Protein AF-A0A849TS50-F1 (afdb_monomer_lite)

Secondary structure (DSSP, 8-state):
---HHHHHHHHHTT-HHHHTTS---SSS--------PPPGGGSTTHHHHHHHHTTS-TT------HHHHHHHHHHHHHS-TT---EEEEEEEE--HHHHT-TTS--EEEETTEEEE-EEHHHHHHHHHHTT---EEEEEHHHHHHHHHTS-EEEHHHHHHTSTT-STTS-HHHHHHHHHHHHHHHTTT---SS------PPPTTS-HHHHHHHHHHHHHS-TTS--STT-EEEHHHHHHTHHHHHHHT--HHHHHHHHHSPPPSSEEEEEEE-

Sequence (273 aa):
IQDWSAFVRAFQDKDLATLKTFPPFLDELVWEKEYRKVEWKDVPYRKTIVDFLQAIDQEVLVPVNVGAFATLKEAKRLLAPNAIGFSAFDAGTADMNVLNDPEKPCYGQFGGQYSFMINFALVDAVAKQLGLKQTTFEPQREFVGRSLNTNVITLMDLLATHPSAGPTLQAWEQDKLVLKTIRALNETFESPYRRRLEFPLGANMPPDERETLGAIVRALKDNGIPDTVAYVTEEELARVQKDLEEIGYDIDAIQMAMTAPPSPVEYCHFACR

Radius of gyration: 23.26 Å; chains: 1; bounding box: 52×44×61 Å

Structure (mmCIF, N/CA/C/O backbone):
data_AF-A0A849TS50-F1
#
_entry.id   AF-A0A849TS50-F1
#
loop_
_atom_site.group_PDB
_atom_site.id
_atom_site.type_symbol
_atom_site.label_atom_id
_atom_site.label_alt_id
_atom_site.label_comp_id
_atom_site.label_asym_id
_atom_site.label_entity_id
_atom_site.label_seq_id
_atom_site.pdbx_PDB_ins_code
_atom_site.Cartn_x
_atom_site.Cartn_y
_atom_site.Cartn_z
_atom_site.occupancy
_atom_site.B_iso_or_equiv
_atom_site.auth_seq_id
_atom_site.auth_comp_id
_atom_site.auth_asym_id
_atom_site.auth_atom_id
_atom_site.pdbx_PDB_model_num
ATOM 1 N N . ILE A 1 1 ? -19.997 20.105 -28.698 1.00 70.00 1 ILE A N 1
ATOM 2 C CA . ILE A 1 1 ? -20.611 19.420 -29.878 1.00 70.00 1 ILE A CA 1
ATOM 3 C C . ILE A 1 1 ? -21.849 20.192 -30.370 1.00 70.00 1 ILE A C 1
ATOM 5 O O . ILE A 1 1 ? -22.727 20.440 -29.557 1.00 70.00 1 ILE A O 1
ATOM 9 N N . GLN A 1 2 ? -21.933 20.587 -31.654 1.00 74.31 2 GLN A N 1
ATOM 10 C CA . GLN A 1 2 ? -23.083 21.347 -32.205 1.00 74.31 2 GLN A CA 1
ATOM 11 C C . GLN A 1 2 ? -24.299 20.473 -32.571 1.00 74.31 2 GLN A C 1
ATOM 13 O O . GLN A 1 2 ? -25.430 20.908 -32.378 1.00 74.31 2 GLN A O 1
ATOM 18 N N . ASP A 1 3 ? -24.087 19.239 -33.044 1.00 84.94 3 ASP A N 1
ATOM 19 C CA . ASP A 1 3 ? -25.162 18.264 -33.295 1.00 84.94 3 ASP A CA 1
ATOM 20 C C . ASP A 1 3 ? -25.097 17.113 -32.282 1.00 84.94 3 ASP A C 1
ATOM 22 O O . ASP A 1 3 ? -24.522 16.049 -32.518 1.00 84.94 3 ASP A O 1
ATOM 26 N N . TRP A 1 4 ? -25.680 17.355 -31.108 1.00 82.94 4 TRP A N 1
ATOM 27 C CA . TRP A 1 4 ? -25.712 16.386 -30.012 1.00 82.94 4 TRP A CA 1
ATOM 28 C C . TRP A 1 4 ? -26.543 15.138 -30.341 1.00 82.94 4 TRP A C 1
ATOM 30 O O . TRP A 1 4 ? -26.226 14.034 -29.904 1.00 82.94 4 TRP A O 1
ATOM 40 N N . SER A 1 5 ? -27.595 15.282 -31.151 1.00 87.38 5 SER A N 1
ATOM 41 C CA . SER A 1 5 ? -28.499 14.170 -31.471 1.00 87.38 5 SER A CA 1
ATOM 42 C C . SER A 1 5 ? -27.868 13.182 -32.452 1.00 87.38 5 SER A C 1
ATOM 44 O O . SER A 1 5 ? -28.097 11.975 -32.357 1.00 87.38 5 SER A O 1
ATOM 46 N N . ALA A 1 6 ? -27.073 13.666 -33.409 1.00 87.38 6 ALA A N 1
ATOM 47 C CA . ALA A 1 6 ? -26.255 12.798 -34.252 1.00 87.38 6 ALA A CA 1
ATOM 48 C C . ALA A 1 6 ? -25.163 12.086 -33.441 1.00 87.38 6 ALA A C 1
ATOM 50 O O . ALA A 1 6 ? -24.963 10.888 -33.630 1.00 87.38 6 ALA A O 1
ATOM 51 N N . PHE A 1 7 ? -24.530 12.785 -32.493 1.00 85.50 7 PHE A N 1
ATOM 52 C CA . PHE A 1 7 ? -23.531 12.194 -31.601 1.00 85.50 7 PHE A CA 1
ATOM 53 C C . PHE A 1 7 ? -24.103 11.042 -30.764 1.00 85.50 7 PHE A C 1
ATOM 55 O O . PHE A 1 7 ? -23.551 9.945 -30.782 1.00 85.50 7 PHE A O 1
ATOM 62 N N . VAL A 1 8 ? -25.236 11.251 -30.079 1.00 86.25 8 VAL A N 1
ATOM 63 C CA . VAL A 1 8 ? -25.861 10.218 -29.230 1.00 86.25 8 VAL A CA 1
ATOM 64 C C . VAL A 1 8 ? -26.237 8.976 -30.038 1.00 86.25 8 VAL A C 1
ATOM 66 O O . VAL A 1 8 ? -26.011 7.863 -29.570 1.00 86.25 8 VAL A O 1
ATOM 69 N N . ARG A 1 9 ? -26.756 9.149 -31.261 1.00 92.75 9 ARG A N 1
ATOM 70 C CA . ARG A 1 9 ? -27.067 8.023 -32.156 1.00 92.75 9 ARG A CA 1
ATOM 71 C C . ARG A 1 9 ? -25.809 7.255 -32.549 1.00 92.75 9 ARG A C 1
ATOM 73 O O . ARG A 1 9 ? -25.743 6.057 -32.310 1.00 92.75 9 ARG A O 1
ATOM 80 N N . ALA A 1 10 ? -24.775 7.951 -33.025 1.00 88.06 10 ALA A N 1
ATOM 81 C CA . ALA A 1 10 ? -23.495 7.325 -33.357 1.00 88.06 10 ALA A CA 1
ATOM 82 C C . ALA A 1 10 ? -22.859 6.605 -32.149 1.00 88.06 10 ALA A C 1
ATOM 84 O O . ALA A 1 10 ? -22.265 5.539 -32.303 1.00 88.06 10 ALA A O 1
ATOM 85 N N . PHE A 1 11 ? -23.017 7.153 -30.939 1.00 84.06 11 PHE A N 1
ATOM 86 C CA . PHE A 1 11 ? -22.539 6.543 -29.698 1.00 84.06 11 PHE A CA 1
ATOM 87 C C . PHE A 1 11 ? -23.304 5.263 -29.340 1.00 84.06 11 PHE A C 1
ATOM 89 O O . PHE A 1 11 ? -22.685 4.235 -29.062 1.00 84.06 11 PHE A O 1
ATOM 96 N N . GLN A 1 12 ? -24.639 5.299 -29.377 1.00 85.94 12 GLN A N 1
ATOM 97 C CA . GLN A 1 12 ? -25.490 4.134 -29.103 1.00 85.94 12 GLN A CA 1
ATOM 98 C C . GLN A 1 12 ? -25.277 3.015 -30.129 1.00 85.94 12 GLN A C 1
ATOM 100 O O . GLN A 1 12 ? -25.203 1.843 -29.754 1.00 85.94 12 GLN A O 1
ATOM 105 N N . ASP A 1 13 ? -25.082 3.391 -31.392 1.00 92.75 13 ASP A N 1
ATOM 106 C CA . ASP A 1 13 ? -24.844 2.470 -32.504 1.00 92.75 13 ASP A CA 1
ATOM 107 C C . ASP A 1 13 ? -23.385 1.979 -32.576 1.00 92.75 13 ASP A C 1
ATOM 109 O O . ASP A 1 13 ? -23.051 1.139 -33.412 1.00 92.75 13 ASP A O 1
ATOM 113 N N . LYS A 1 14 ? -22.508 2.461 -31.680 1.00 87.81 14 LYS A N 1
ATOM 114 C CA . LYS A 1 14 ? -21.066 2.150 -31.640 1.00 87.81 14 LYS A CA 1
ATOM 115 C C . LYS A 1 14 ? -20.343 2.459 -32.960 1.00 87.81 14 LYS A C 1
ATOM 117 O O . LYS A 1 14 ? -19.356 1.803 -33.304 1.00 87.81 14 LYS A O 1
ATOM 122 N N . ASP A 1 15 ? -20.803 3.471 -33.692 1.00 88.12 15 ASP A N 1
ATOM 123 C CA . ASP A 1 15 ? -20.222 3.896 -34.964 1.00 88.12 15 ASP A CA 1
ATOM 124 C C . ASP A 1 15 ? -18.953 4.732 -34.734 1.00 88.12 15 ASP A C 1
ATOM 126 O O . ASP A 1 15 ? -18.954 5.965 -34.692 1.00 88.12 15 ASP A O 1
ATOM 130 N N . LEU A 1 16 ? -17.832 4.026 -34.588 1.00 80.75 16 LEU A N 1
ATOM 131 C CA . LEU A 1 16 ? -16.515 4.617 -34.361 1.00 80.75 16 LEU A CA 1
ATOM 132 C C . LEU A 1 16 ? -16.044 5.532 -35.498 1.00 80.75 16 LEU A C 1
ATOM 134 O O . LEU A 1 16 ? -15.204 6.398 -35.252 1.00 80.75 16 LEU A O 1
ATOM 138 N N . ALA A 1 17 ? -16.520 5.339 -36.731 1.00 86.44 17 ALA A N 1
ATOM 139 C CA . ALA A 1 17 ? -16.117 6.180 -37.853 1.00 86.44 17 ALA A CA 1
ATOM 140 C C . ALA A 1 17 ? -16.743 7.571 -37.717 1.00 86.44 17 ALA A C 1
ATOM 142 O O . ALA A 1 17 ? -16.036 8.576 -37.790 1.00 86.44 17 ALA A O 1
ATOM 143 N N . THR A 1 18 ? -18.041 7.616 -37.421 1.00 86.31 18 THR A N 1
ATOM 144 C CA . THR A 1 18 ? -18.787 8.860 -37.216 1.00 86.31 18 THR A CA 1
ATOM 145 C C . THR A 1 18 ? -18.378 9.557 -35.914 1.00 86.31 18 THR A C 1
ATOM 147 O O . THR A 1 18 ? -18.177 10.772 -35.908 1.00 86.31 18 THR A O 1
ATOM 150 N N . LEU A 1 19 ? -18.137 8.809 -34.828 1.00 80.88 19 LEU A N 1
ATOM 151 C CA . LEU A 1 19 ? -17.699 9.366 -33.537 1.00 80.88 19 LEU A CA 1
ATOM 152 C C . LEU A 1 19 ? -16.378 10.151 -33.623 1.00 80.88 19 LEU A C 1
ATOM 154 O O . LEU A 1 19 ? -16.229 11.159 -32.938 1.00 80.88 19 LEU A O 1
ATOM 158 N N . LYS A 1 20 ? -15.446 9.740 -34.494 1.00 83.25 20 LYS A N 1
ATOM 159 C CA . LYS A 1 20 ? -14.160 10.432 -34.721 1.00 83.25 20 LYS A CA 1
ATOM 160 C C . LYS A 1 20 ? -14.289 11.786 -35.422 1.00 83.25 20 LYS A C 1
ATOM 162 O O . LYS A 1 20 ? -13.329 12.549 -35.423 1.00 83.25 20 LYS A O 1
ATOM 167 N N . THR A 1 21 ? -15.428 12.062 -36.058 1.00 86.25 21 THR A N 1
ATOM 168 C CA . THR A 1 21 ? -15.663 13.335 -36.763 1.00 86.25 21 THR A CA 1
ATOM 169 C C . THR A 1 21 ? -16.219 14.430 -35.858 1.00 86.25 21 THR A C 1
ATOM 171 O O . THR A 1 21 ? -16.177 15.605 -36.224 1.00 86.25 21 THR A O 1
ATOM 174 N N . PHE A 1 22 ? -16.721 14.070 -34.673 1.00 80.44 22 PHE A N 1
ATOM 175 C CA . PHE A 1 22 ? -17.088 15.054 -33.664 1.00 80.44 22 PHE A CA 1
ATOM 176 C C . PHE A 1 22 ? -15.821 15.648 -33.029 1.00 80.44 22 PHE A C 1
ATOM 178 O O . PHE A 1 22 ? -14.791 14.971 -32.978 1.00 80.44 22 PHE A O 1
ATOM 185 N N . PRO A 1 23 ? -15.875 16.900 -32.532 1.00 77.56 23 PRO A N 1
ATOM 186 C CA . PRO A 1 23 ? -14.793 17.467 -31.729 1.00 77.56 23 PRO A CA 1
ATOM 187 C C . PRO A 1 23 ? -14.370 16.509 -30.597 1.00 77.56 23 PRO A C 1
ATOM 189 O O . PRO A 1 23 ? -15.228 15.745 -30.143 1.00 77.56 23 PRO A O 1
ATOM 192 N N . PRO A 1 24 ? -13.102 16.542 -30.132 1.00 67.62 24 PRO A N 1
ATOM 193 C CA . PRO A 1 24 ? -12.601 15.687 -29.052 1.00 67.62 24 PRO A CA 1
ATOM 194 C C . PRO A 1 24 ? -13.449 15.833 -27.781 1.00 67.62 24 PRO A C 1
ATOM 196 O O . PRO A 1 24 ? -13.231 16.701 -26.950 1.00 67.62 24 PRO A O 1
ATOM 199 N N . PHE A 1 25 ? -14.475 14.997 -27.649 1.00 63.81 25 PHE A N 1
ATOM 200 C CA . PHE A 1 25 ? -15.444 15.085 -26.557 1.00 63.81 25 PHE A CA 1
ATOM 201 C C . PHE A 1 25 ? -14.992 14.291 -25.332 1.00 63.81 25 PHE A C 1
ATOM 203 O O . PHE A 1 25 ? -15.504 14.511 -24.242 1.00 63.81 25 PHE A O 1
ATOM 210 N N . LEU A 1 26 ? -14.055 13.350 -25.511 1.00 55.97 26 LEU A N 1
ATOM 211 C CA . LEU A 1 26 ? -13.447 12.602 -24.410 1.00 55.97 26 LEU A CA 1
ATOM 212 C C . LEU A 1 26 ? -12.692 13.544 -23.465 1.00 55.97 26 LEU A C 1
ATOM 214 O O . LEU A 1 26 ? -12.724 13.333 -22.258 1.00 55.97 26 LEU A O 1
ATOM 218 N N . ASP A 1 27 ? -12.104 14.610 -24.011 1.00 55.56 27 ASP A N 1
ATOM 219 C CA . ASP A 1 27 ? -11.424 15.652 -23.238 1.00 55.56 27 ASP A CA 1
ATOM 220 C C . ASP A 1 27 ? -12.423 16.621 -22.569 1.00 55.56 27 ASP A C 1
ATOM 222 O O . ASP A 1 27 ? -12.090 17.286 -21.592 1.00 55.56 27 ASP A O 1
ATOM 226 N N . GLU A 1 28 ? -13.668 16.674 -23.064 1.00 54.41 28 GLU A N 1
ATOM 227 C CA . GLU A 1 28 ? -14.785 17.457 -22.506 1.00 54.41 28 GLU A CA 1
ATOM 228 C C . GLU A 1 28 ? -15.700 16.625 -21.580 1.00 54.41 28 GLU A C 1
ATOM 230 O O . GLU A 1 28 ? -16.648 17.154 -20.994 1.00 54.41 28 GLU A O 1
ATOM 235 N N . LEU A 1 29 ? -15.444 15.318 -21.439 1.00 51.72 29 LEU A N 1
ATOM 236 C CA . LEU A 1 29 ? -16.226 14.407 -20.605 1.00 51.72 29 LEU A CA 1
ATOM 237 C C . LEU A 1 29 ? -15.923 14.671 -19.127 1.00 51.72 29 LEU A C 1
ATOM 239 O O . LEU A 1 29 ? -15.080 14.029 -18.499 1.00 51.72 29 LEU A O 1
ATOM 243 N N . VAL A 1 30 ? -16.662 15.610 -18.544 1.00 49.97 30 VAL A N 1
ATOM 244 C CA . VAL A 1 30 ? -16.749 15.743 -17.093 1.00 49.97 30 VAL A CA 1
ATOM 245 C C . VAL A 1 30 ? -17.582 14.571 -16.587 1.00 49.97 30 VAL A C 1
ATOM 247 O O . VAL A 1 30 ? -18.801 14.533 -16.754 1.00 49.97 30 VAL A O 1
ATOM 250 N N . TRP A 1 31 ? -16.925 13.587 -15.973 1.00 46.34 31 TRP A N 1
ATOM 251 C CA . TRP A 1 31 ? -17.612 12.581 -15.171 1.00 46.34 31 TRP A CA 1
ATOM 252 C C . TRP A 1 31 ? -18.192 13.267 -13.931 1.00 46.34 31 TRP A C 1
ATOM 254 O O . TRP A 1 31 ? -17.593 13.241 -12.855 1.00 46.34 31 TRP A O 1
ATOM 264 N N . GLU A 1 32 ? -19.361 13.890 -14.064 1.00 45.59 32 GLU A N 1
ATOM 265 C CA . GLU A 1 32 ? -20.172 14.263 -12.911 1.00 45.59 32 GLU A CA 1
ATOM 266 C C . GLU A 1 32 ? -20.650 12.969 -12.252 1.00 45.59 32 GLU A C 1
ATOM 268 O O . GLU A 1 32 ? -21.669 12.377 -12.603 1.00 45.59 32 GLU A O 1
ATOM 273 N N . LYS A 1 33 ? -19.865 12.476 -11.293 1.00 53.72 33 LYS A N 1
ATOM 274 C CA . LYS A 1 33 ? -20.384 11.508 -10.338 1.00 53.72 33 LYS A CA 1
ATOM 275 C C . LYS A 1 33 ? -21.466 12.231 -9.552 1.00 53.72 33 LYS A C 1
ATOM 277 O O . LYS A 1 33 ? -21.184 13.237 -8.904 1.00 53.72 33 LYS A O 1
ATOM 282 N N . GLU A 1 34 ? -22.691 11.718 -9.602 1.00 48.06 34 GLU A N 1
ATOM 283 C CA . GLU A 1 34 ? -23.764 12.148 -8.711 1.00 48.06 34 GLU A CA 1
ATOM 284 C C . GLU A 1 34 ? -23.322 11.906 -7.261 1.00 48.06 34 GLU A C 1
ATOM 286 O O . GLU A 1 34 ? -23.500 10.825 -6.692 1.00 48.06 34 GLU A O 1
ATOM 291 N N . TYR A 1 35 ? -22.715 12.916 -6.641 1.00 59.59 35 TYR A N 1
ATOM 292 C CA . TYR A 1 35 ? -22.549 12.946 -5.201 1.00 59.59 35 TYR A CA 1
ATOM 293 C C . TYR A 1 35 ? -23.948 13.040 -4.615 1.00 59.59 35 TYR A C 1
ATOM 295 O O . TYR A 1 35 ? -24.600 14.084 -4.658 1.00 59.59 35 TYR A O 1
ATOM 303 N N . ARG A 1 36 ? -24.441 11.923 -4.079 1.00 64.75 36 ARG A N 1
ATOM 304 C CA . ARG A 1 36 ? -25.679 11.949 -3.311 1.00 64.75 36 ARG A CA 1
ATOM 305 C C . ARG A 1 36 ? -25.430 12.821 -2.098 1.00 64.75 36 ARG A C 1
ATOM 307 O O . ARG A 1 36 ? -24.684 12.437 -1.199 1.00 64.75 36 ARG A O 1
ATOM 314 N N . LYS A 1 37 ? -26.050 13.998 -2.086 1.00 74.38 37 LYS A N 1
ATOM 315 C CA . LYS A 1 37 ? -26.065 14.847 -0.905 1.00 74.38 37 LYS A CA 1
ATOM 316 C C . LYS A 1 37 ? -26.650 14.029 0.246 1.00 74.38 37 LYS A C 1
ATOM 318 O O . LYS A 1 37 ? -27.772 13.535 0.153 1.00 74.38 37 LYS A O 1
ATOM 323 N N . VAL A 1 38 ? -25.868 13.868 1.305 1.00 80.31 38 VAL A N 1
ATOM 324 C CA . VAL A 1 38 ? -26.312 13.250 2.553 1.00 80.31 38 VAL A CA 1
ATOM 325 C C . VAL A 1 38 ? -26.529 14.373 3.549 1.00 80.31 38 VAL A C 1
ATOM 327 O O . VAL A 1 38 ? -25.657 15.219 3.744 1.00 80.31 38 VAL A O 1
ATOM 330 N N . GLU A 1 39 ? -27.703 14.404 4.167 1.00 88.50 39 GLU A N 1
ATOM 331 C CA . GLU A 1 39 ? -27.958 15.338 5.255 1.00 88.50 39 GLU A CA 1
ATOM 332 C C . GLU A 1 39 ? -27.118 14.936 6.469 1.00 88.50 39 GLU A C 1
ATOM 334 O O . GLU A 1 39 ? -27.022 13.759 6.814 1.00 88.50 39 GLU A O 1
ATOM 339 N N . TRP A 1 40 ? -26.530 15.911 7.164 1.00 88.88 40 TRP A N 1
ATOM 340 C CA . TRP A 1 40 ? -25.605 15.637 8.272 1.00 88.88 40 TRP A CA 1
ATOM 341 C C . TRP A 1 40 ? -26.199 14.728 9.362 1.00 88.88 40 TRP A C 1
ATOM 343 O O . TRP A 1 40 ? -25.513 13.895 9.953 1.00 88.88 40 TRP A O 1
ATOM 353 N N . LYS A 1 41 ? -27.507 14.852 9.607 1.00 90.19 41 LYS A N 1
ATOM 354 C CA . LYS A 1 41 ? -28.246 14.020 10.569 1.00 90.19 41 LYS A CA 1
ATOM 355 C C . LYS A 1 41 ? -28.190 12.518 10.248 1.00 90.19 41 LYS A C 1
ATOM 357 O O . LYS A 1 41 ? -28.275 11.715 11.178 1.00 90.19 41 LYS A O 1
ATOM 362 N N . ASP A 1 42 ? -28.025 12.175 8.971 1.00 90.06 42 ASP A N 1
ATOM 363 C CA . ASP A 1 42 ? -28.029 10.811 8.445 1.00 90.06 42 ASP A CA 1
ATOM 364 C C . ASP A 1 42 ? -26.608 10.217 8.374 1.00 90.06 42 ASP A C 1
ATOM 366 O O . ASP A 1 42 ? -26.443 9.027 8.104 1.00 90.06 42 ASP A O 1
ATOM 370 N N . VAL A 1 43 ? -25.570 11.012 8.676 1.00 91.88 43 VAL A N 1
ATOM 371 C CA . VAL A 1 43 ? -24.183 10.537 8.739 1.00 91.88 43 VAL A CA 1
ATOM 372 C C . VAL A 1 43 ? -23.984 9.664 9.990 1.00 91.88 43 VAL A C 1
ATOM 374 O O . VAL A 1 43 ? -24.245 10.110 11.119 1.00 91.88 43 VAL A O 1
ATOM 377 N N . PRO A 1 44 ? -23.518 8.409 9.839 1.00 94.06 44 PRO A N 1
ATOM 378 C CA . PRO A 1 44 ? -23.295 7.520 10.970 1.00 94.06 44 PRO A CA 1
ATOM 379 C C . PRO A 1 44 ? -22.151 8.043 11.846 1.00 94.06 44 PRO A C 1
ATOM 381 O O . PRO A 1 44 ? -21.202 8.643 11.357 1.00 94.06 44 PRO A O 1
ATOM 384 N N . TYR A 1 45 ? -22.238 7.805 13.157 1.00 96.56 45 TYR A N 1
ATOM 385 C CA . TYR A 1 45 ? -21.217 8.223 14.131 1.00 96.56 45 TYR A CA 1
ATOM 386 C C . TYR A 1 45 ? -20.946 9.738 14.177 1.00 96.56 45 TYR A C 1
ATOM 388 O O . TYR A 1 45 ? -19.913 10.154 14.692 1.00 96.56 45 TYR A O 1
ATOM 396 N N . ARG A 1 46 ? -21.898 10.577 13.727 1.00 95.25 46 ARG A N 1
ATOM 397 C CA . ARG A 1 46 ? -21.751 12.045 13.661 1.00 95.25 46 ARG A CA 1
ATOM 398 C C . ARG A 1 46 ? -21.144 12.685 14.911 1.00 95.25 46 ARG A C 1
ATOM 400 O O . ARG A 1 46 ? -20.321 13.574 14.778 1.00 95.25 46 ARG A O 1
ATOM 407 N N . LYS A 1 47 ? -21.522 12.236 16.117 1.00 95.94 47 LYS A N 1
ATOM 408 C CA . LYS A 1 47 ? -21.003 12.803 17.371 1.00 95.94 47 LYS A CA 1
ATOM 409 C C . LYS A 1 47 ? -19.500 12.553 17.502 1.00 95.94 47 LYS A C 1
ATOM 411 O O . LYS A 1 47 ? -18.758 13.491 17.717 1.00 95.94 47 LYS A O 1
ATOM 416 N N . THR A 1 48 ? -19.070 11.315 17.292 1.00 97.25 48 THR A N 1
ATOM 417 C CA . THR A 1 48 ? -17.657 10.918 17.327 1.00 97.25 48 THR A CA 1
ATOM 418 C C . THR A 1 48 ? -16.849 11.634 16.256 1.00 97.25 48 THR A C 1
ATOM 420 O O . THR A 1 48 ? -15.734 12.051 16.528 1.00 97.25 48 THR A O 1
ATOM 423 N N . ILE A 1 49 ? -17.427 11.834 15.067 1.00 97.19 49 ILE A N 1
ATOM 424 C CA . ILE A 1 49 ? -16.792 12.619 14.003 1.00 97.19 49 ILE A CA 1
ATOM 425 C C . ILE A 1 49 ? -16.631 14.082 14.440 1.00 97.19 49 ILE A C 1
ATOM 427 O O . ILE A 1 49 ? -15.536 14.616 14.329 1.00 97.19 49 ILE A O 1
ATOM 431 N N . VAL A 1 50 ? -17.679 14.726 14.973 1.00 95.88 50 VAL A N 1
ATOM 432 C CA . VAL A 1 50 ? -17.580 16.109 15.482 1.00 95.88 50 VAL A CA 1
ATOM 433 C C . VAL A 1 50 ? -16.538 16.217 16.589 1.00 95.88 50 VAL A C 1
ATOM 435 O O . VAL A 1 50 ? -15.698 17.106 16.533 1.00 95.88 50 VAL A O 1
ATOM 438 N N . ASP A 1 51 ? -16.587 15.323 17.575 1.00 96.94 51 ASP A N 1
ATOM 439 C CA . ASP A 1 51 ? -15.671 15.340 18.716 1.00 96.94 51 ASP A CA 1
ATOM 440 C C . ASP A 1 51 ? -14.217 15.136 18.248 1.00 96.94 51 ASP A C 1
ATOM 442 O O . ASP A 1 51 ? -13.317 15.813 18.732 1.00 96.94 51 ASP A O 1
ATOM 446 N N . PHE A 1 52 ? -13.984 14.270 17.254 1.00 96.94 52 PHE A N 1
ATOM 447 C CA . PHE A 1 52 ? -12.669 14.081 16.635 1.00 96.94 52 PHE A CA 1
ATOM 448 C C . PHE A 1 52 ? -12.171 15.345 15.920 1.00 96.94 52 PHE A C 1
ATOM 450 O O . PHE A 1 52 ? -11.023 15.746 16.094 1.00 96.94 52 PHE A O 1
ATOM 457 N N . LEU A 1 53 ? -13.036 15.997 15.138 1.00 95.94 53 LEU A N 1
ATOM 458 C CA . LEU A 1 53 ? -12.679 17.186 14.357 1.00 95.94 53 LEU A CA 1
ATOM 459 C C . LEU A 1 53 ? -12.377 18.420 15.223 1.00 95.94 53 LEU A C 1
ATOM 461 O O . LEU A 1 53 ? -11.782 19.361 14.719 1.00 95.94 53 LEU A O 1
ATOM 465 N N . GLN A 1 54 ? -12.728 18.429 16.514 1.00 96.19 54 GLN A N 1
ATOM 466 C CA . GLN A 1 54 ? -12.347 19.517 17.432 1.00 96.19 54 GLN A CA 1
ATOM 467 C C . GLN A 1 54 ? -10.830 19.639 17.627 1.00 96.19 54 GLN A C 1
ATOM 469 O O . GLN A 1 54 ? -10.359 20.702 18.020 1.00 96.19 54 GLN A O 1
ATOM 474 N N . ALA A 1 55 ? -10.084 18.557 17.388 1.00 94.88 55 ALA A N 1
ATOM 475 C CA . ALA A 1 55 ? -8.626 18.528 17.481 1.00 94.88 55 ALA A CA 1
ATOM 476 C C . ALA A 1 55 ? -7.925 18.824 16.141 1.00 94.88 55 ALA A C 1
ATOM 478 O O . ALA A 1 55 ? -6.704 18.722 16.072 1.00 94.88 55 ALA A O 1
ATOM 479 N N . ILE A 1 56 ? -8.688 19.133 15.090 1.00 96.38 56 ILE A N 1
ATOM 480 C CA . ILE A 1 56 ? -8.182 19.455 13.757 1.00 96.38 56 ILE A CA 1
ATOM 481 C C . ILE A 1 56 ? -8.357 20.957 13.516 1.00 96.38 56 ILE A C 1
ATOM 483 O O . ILE A 1 56 ? -9.403 21.529 13.832 1.00 96.38 56 ILE A O 1
ATOM 487 N N . ASP A 1 57 ? -7.337 21.586 12.944 1.00 95.44 57 ASP A N 1
ATOM 488 C CA . ASP A 1 57 ? -7.346 22.995 12.584 1.00 95.44 57 ASP A CA 1
ATOM 489 C C . ASP A 1 57 ? -8.388 23.291 11.499 1.00 95.44 57 ASP A C 1
ATOM 491 O O . ASP A 1 57 ? -8.801 22.439 10.707 1.00 95.44 57 ASP A O 1
ATOM 495 N N . GLN A 1 58 ? -8.850 24.540 11.467 1.00 92.50 58 GLN A N 1
ATOM 496 C CA . GLN A 1 58 ? -9.837 24.964 10.479 1.00 92.50 58 GLN A CA 1
ATOM 497 C C . GLN A 1 58 ? -9.295 24.807 9.055 1.00 92.50 58 GLN A C 1
ATOM 499 O O . GLN A 1 58 ? -8.106 24.974 8.810 1.00 92.50 58 GLN A O 1
ATOM 504 N N . GLU A 1 59 ? -10.195 24.499 8.118 1.00 89.56 59 GLU A N 1
ATOM 505 C CA . GLU A 1 59 ? -9.908 24.342 6.680 1.00 89.56 59 GLU A CA 1
ATOM 506 C C . GLU A 1 59 ? -9.011 23.149 6.310 1.00 89.56 59 GLU A C 1
ATOM 508 O O . GLU A 1 59 ? -8.870 22.832 5.128 1.00 89.56 59 GLU A O 1
ATOM 513 N N . VAL A 1 60 ? -8.502 22.401 7.292 1.00 93.62 60 VAL A N 1
ATOM 514 C CA . VAL A 1 60 ? -7.793 21.147 7.051 1.00 93.62 60 VAL A CA 1
ATOM 515 C C . VAL A 1 60 ? -8.781 20.071 6.586 1.00 93.62 60 VAL A C 1
ATOM 517 O O . VAL A 1 60 ? -9.702 19.673 7.303 1.00 93.62 60 VAL A O 1
ATOM 520 N N . LEU A 1 61 ? -8.587 19.564 5.366 1.00 91.81 61 LEU A N 1
ATOM 521 C CA . LEU A 1 61 ? -9.413 18.491 4.807 1.00 91.81 61 LEU A CA 1
ATOM 522 C C . LEU A 1 61 ? -9.145 17.172 5.542 1.00 91.81 61 LEU A C 1
ATOM 524 O O . LEU A 1 61 ? -7.998 16.753 5.633 1.00 91.81 61 LEU A O 1
ATOM 528 N N . VAL A 1 62 ? -10.180 16.476 6.021 1.00 92.12 62 VAL A N 1
ATOM 529 C CA . VAL A 1 62 ? -10.028 15.199 6.744 1.00 92.12 62 VAL A CA 1
ATOM 530 C C . VAL A 1 62 ? -10.875 14.101 6.098 1.00 92.12 62 VAL A C 1
ATOM 532 O O . VAL A 1 62 ? -12.093 14.265 5.983 1.00 92.12 62 VAL A O 1
ATOM 535 N N . PRO A 1 63 ? -10.285 12.949 5.723 1.00 92.88 63 PRO A N 1
ATOM 536 C CA . PRO A 1 63 ? -11.055 11.797 5.272 1.00 92.88 63 PRO A CA 1
ATOM 537 C C . PRO A 1 63 ? -11.935 11.230 6.392 1.00 92.88 63 PRO A C 1
ATOM 539 O O . PRO A 1 63 ? -11.472 10.975 7.507 1.00 92.88 63 PRO A O 1
ATOM 542 N N . VAL A 1 64 ? -13.208 10.982 6.074 1.00 94.25 64 VAL A N 1
ATOM 543 C CA . VAL A 1 64 ? -14.163 10.282 6.945 1.00 94.25 64 VAL A CA 1
ATOM 544 C C . VAL A 1 64 ? -14.589 8.986 6.256 1.00 94.25 64 VAL A C 1
ATOM 546 O O . VAL A 1 64 ? -15.476 8.966 5.402 1.00 94.25 64 VAL A O 1
ATOM 549 N N . ASN A 1 65 ? -13.944 7.880 6.624 1.00 94.81 65 ASN A N 1
ATOM 550 C CA . ASN A 1 65 ? -14.093 6.592 5.944 1.00 94.81 65 ASN A CA 1
ATOM 551 C C . ASN A 1 65 ? -15.330 5.814 6.444 1.00 94.81 65 ASN A C 1
ATOM 553 O O . ASN A 1 65 ? -15.214 4.770 7.083 1.00 94.81 65 ASN A O 1
ATOM 557 N N . VAL A 1 66 ? -16.543 6.293 6.136 1.00 94.50 66 VAL A N 1
ATOM 558 C CA . VAL A 1 66 ? -17.806 5.675 6.610 1.00 94.50 66 VAL A CA 1
ATOM 559 C C . VAL A 1 66 ? -17.969 4.197 6.229 1.00 94.50 66 VAL A C 1
ATOM 561 O O . VAL A 1 66 ? -18.598 3.439 6.968 1.00 94.50 66 VAL A O 1
ATOM 564 N N . GLY A 1 67 ? -17.367 3.769 5.113 1.00 93.81 67 GLY A N 1
ATOM 565 C CA . GLY A 1 67 ? -17.300 2.359 4.721 1.00 93.81 67 GLY A CA 1
ATOM 566 C C . GLY A 1 67 ? -16.503 1.513 5.718 1.00 93.81 67 GLY A C 1
ATOM 567 O O . GLY A 1 67 ? -16.982 0.464 6.139 1.00 93.81 67 GLY A O 1
ATOM 568 N N . ALA A 1 68 ? -15.352 2.007 6.187 1.00 95.19 68 ALA A N 1
ATOM 569 C CA . ALA A 1 68 ? -14.557 1.334 7.215 1.00 95.19 68 ALA A CA 1
ATOM 570 C C . ALA A 1 68 ? -15.341 1.206 8.531 1.00 95.19 68 ALA A C 1
ATOM 572 O O . ALA A 1 68 ? -15.318 0.157 9.172 1.00 95.19 68 ALA A O 1
ATOM 573 N N . PHE A 1 69 ? -16.120 2.228 8.904 1.00 96.44 69 PHE A N 1
ATOM 574 C CA . PHE A 1 69 ? -16.967 2.171 10.102 1.00 96.44 69 PHE A CA 1
ATOM 575 C C . PHE A 1 69 ? -18.051 1.092 9.991 1.00 96.44 69 PHE A C 1
ATOM 577 O O . PHE A 1 69 ? -18.310 0.365 10.953 1.00 96.44 69 PHE A O 1
ATOM 584 N N . ALA A 1 70 ? -18.679 0.971 8.816 1.00 96.31 70 ALA A N 1
ATOM 585 C CA . ALA A 1 70 ? -19.656 -0.079 8.546 1.00 96.31 70 ALA A CA 1
ATOM 586 C C . ALA A 1 70 ? -19.015 -1.473 8.629 1.00 96.31 70 ALA A C 1
ATOM 588 O O . ALA A 1 70 ? -19.581 -2.361 9.270 1.00 96.31 70 ALA A O 1
ATOM 589 N N . THR A 1 71 ? -17.811 -1.637 8.074 1.00 95.94 71 THR A N 1
ATOM 590 C CA . THR A 1 71 ? -17.030 -2.876 8.175 1.00 95.94 71 THR A CA 1
ATOM 591 C C . THR A 1 71 ? -16.717 -3.233 9.626 1.00 95.94 71 THR A C 1
ATOM 593 O O . THR A 1 71 ? -16.955 -4.369 10.022 1.00 95.94 71 THR A O 1
ATOM 596 N N . LEU A 1 72 ? -16.275 -2.283 10.459 1.00 95.62 72 LEU A N 1
ATOM 597 C CA . LEU A 1 72 ? -16.016 -2.540 11.884 1.00 95.62 72 LEU A CA 1
ATOM 598 C C . LEU A 1 72 ? -17.269 -2.978 12.642 1.00 95.62 72 LEU A C 1
ATOM 600 O O . LEU A 1 72 ? -17.225 -3.897 13.463 1.00 95.62 72 LEU A O 1
ATOM 604 N N . LYS A 1 73 ? -18.403 -2.325 12.372 1.00 96.12 73 LYS A N 1
ATOM 605 C CA . LYS A 1 73 ? -19.685 -2.689 12.980 1.00 96.12 73 LYS A CA 1
ATOM 606 C C . LYS A 1 73 ? -20.074 -4.120 12.619 1.00 96.12 73 LYS A C 1
ATOM 608 O O . LYS A 1 73 ? -20.531 -4.864 13.487 1.00 96.12 73 LYS A O 1
ATOM 613 N N . GLU A 1 74 ? -19.890 -4.493 11.359 1.00 96.31 74 GLU A N 1
ATOM 614 C CA . GLU A 1 74 ? -20.220 -5.827 10.873 1.00 96.31 74 GLU A CA 1
ATOM 615 C C . GLU A 1 74 ? -19.240 -6.885 11.388 1.00 96.31 74 GLU A C 1
ATOM 617 O O . GLU A 1 74 ? -19.670 -7.938 11.855 1.00 96.31 74 GLU A O 1
ATOM 622 N N . ALA A 1 75 ? -17.943 -6.574 11.432 1.00 93.81 75 ALA A N 1
ATOM 623 C CA . ALA A 1 75 ? -16.933 -7.420 12.052 1.00 93.81 75 ALA A CA 1
ATOM 624 C C . ALA A 1 75 ? -17.287 -7.704 13.517 1.00 93.81 75 ALA A C 1
ATOM 626 O O . ALA A 1 75 ? -17.376 -8.863 13.913 1.00 93.81 75 ALA A O 1
ATOM 627 N N . LYS A 1 76 ? -17.615 -6.672 14.306 1.00 92.88 76 LYS A N 1
ATOM 628 C CA . LYS A 1 76 ? -18.061 -6.857 15.694 1.00 92.88 76 LYS A CA 1
ATOM 629 C C . LYS A 1 76 ? -19.291 -7.770 15.801 1.00 92.88 76 LYS A C 1
ATOM 631 O O . LYS A 1 76 ? -19.396 -8.542 16.750 1.00 92.88 76 LYS A O 1
ATOM 636 N N . ARG A 1 77 ? -20.243 -7.663 14.869 1.00 94.56 77 ARG A N 1
ATOM 637 C CA . ARG A 1 77 ? -21.460 -8.490 14.856 1.00 94.56 77 ARG A CA 1
ATOM 638 C C . ARG A 1 77 ? -21.156 -9.961 14.552 1.00 94.56 77 ARG A C 1
ATOM 640 O O . ARG A 1 77 ? -21.840 -10.834 15.080 1.00 94.56 77 ARG A O 1
ATOM 647 N N . LEU A 1 78 ? -20.189 -10.216 13.673 1.00 93.75 78 LEU A N 1
ATOM 648 C CA . LEU A 1 78 ? -19.845 -11.548 13.171 1.00 93.75 78 LEU A CA 1
ATOM 649 C C . LEU A 1 78 ? -18.821 -12.288 14.040 1.00 93.75 78 LEU A C 1
ATOM 651 O O . LEU A 1 78 ? -18.848 -13.517 14.091 1.00 93.75 78 LEU A O 1
ATOM 655 N N . LEU A 1 79 ? -17.913 -11.569 14.702 1.00 91.56 79 LEU A N 1
ATOM 656 C CA . LEU A 1 79 ? -16.859 -12.169 15.514 1.00 91.56 79 LEU A CA 1
ATOM 657 C C . LEU A 1 79 ? -17.443 -12.865 16.751 1.00 91.56 79 LEU A C 1
ATOM 659 O O . LEU A 1 79 ? -18.165 -12.271 17.553 1.00 91.56 79 LEU A O 1
ATOM 663 N N . ALA A 1 80 ? -17.086 -14.138 16.928 1.00 88.19 80 ALA A N 1
ATOM 664 C CA . ALA A 1 80 ? -17.359 -14.862 18.163 1.00 88.19 80 ALA A CA 1
ATOM 665 C C . ALA A 1 80 ? -16.592 -14.227 19.345 1.00 88.19 80 ALA A C 1
ATOM 667 O O . ALA A 1 80 ? -15.521 -13.655 19.134 1.00 88.19 80 ALA A O 1
ATOM 668 N N . PRO A 1 81 ? -17.060 -14.379 20.601 1.00 84.81 81 PRO A N 1
ATOM 669 C CA . PRO A 1 81 ? -16.404 -13.783 21.773 1.00 84.81 81 PRO A CA 1
ATOM 670 C C . PRO A 1 81 ? -14.923 -14.152 21.961 1.00 84.81 81 PRO A C 1
ATOM 672 O O . PRO A 1 81 ? -14.190 -13.422 22.619 1.00 84.81 81 PRO A O 1
ATOM 675 N N . ASN A 1 82 ? -14.489 -15.288 21.413 1.00 86.25 82 ASN A N 1
ATOM 676 C CA . ASN A 1 82 ? -13.120 -15.802 21.466 1.00 86.25 82 ASN A CA 1
ATOM 677 C C . ASN A 1 82 ? -12.415 -15.791 20.097 1.00 86.25 82 ASN A C 1
ATOM 679 O O . ASN A 1 82 ? -11.409 -16.479 19.923 1.00 86.25 82 ASN A O 1
ATOM 683 N N . ALA A 1 83 ? -12.953 -15.068 19.113 1.00 89.75 83 ALA A N 1
ATOM 684 C CA . ALA A 1 83 ? -12.314 -14.937 17.814 1.00 89.75 83 ALA A CA 1
ATOM 685 C C . ALA A 1 83 ? -10.966 -14.208 17.937 1.00 89.75 83 ALA A C 1
ATOM 687 O O . ALA A 1 83 ? -10.763 -13.361 18.806 1.00 89.75 83 ALA A O 1
ATOM 688 N N . ILE A 1 84 ? -10.052 -14.503 17.011 1.00 89.06 84 ILE A N 1
ATOM 689 C CA . ILE A 1 84 ? -8.723 -13.875 16.950 1.00 89.06 84 ILE A CA 1
ATOM 690 C C . ILE A 1 84 ? -8.766 -12.372 16.626 1.00 89.06 84 ILE A C 1
ATOM 692 O O . ILE A 1 84 ? -7.741 -11.702 16.757 1.00 89.06 84 ILE A O 1
ATOM 696 N N . GLY A 1 85 ? -9.933 -11.849 16.242 1.00 92.19 85 GLY A N 1
ATOM 697 C CA . GLY A 1 85 ? -10.176 -10.449 15.908 1.00 92.19 85 GLY A CA 1
ATOM 698 C C . GLY A 1 85 ? -10.431 -10.215 14.424 1.00 92.19 85 GLY A C 1
ATOM 699 O O . GLY A 1 85 ? -10.508 -11.146 13.624 1.00 92.19 85 GLY A O 1
ATOM 700 N N . PHE A 1 86 ? -10.570 -8.942 14.083 1.00 94.00 86 PHE A N 1
ATOM 701 C CA . PHE A 1 86 ? -10.587 -8.429 12.720 1.00 94.00 86 PHE A CA 1
ATOM 702 C C . PHE A 1 86 ? -9.223 -7.818 12.407 1.00 94.00 86 PHE A C 1
ATOM 704 O O . PHE A 1 86 ? -8.630 -7.177 13.272 1.00 94.00 86 PHE A O 1
ATOM 711 N N . SER A 1 87 ? -8.742 -8.019 11.184 1.00 93.75 87 SER A N 1
ATOM 712 C CA . SER A 1 87 ? -7.507 -7.435 10.665 1.00 93.75 87 SER A CA 1
ATOM 713 C C . SER A 1 87 ? -7.785 -6.885 9.270 1.00 93.75 87 SER A C 1
ATOM 715 O O . SER A 1 87 ? -8.511 -7.505 8.488 1.00 93.75 87 SER A O 1
ATOM 717 N N . ALA A 1 88 ? -7.245 -5.706 8.990 1.00 94.38 88 ALA A N 1
ATOM 718 C CA . ALA A 1 88 ? -7.333 -5.026 7.712 1.00 94.38 88 ALA A CA 1
ATOM 719 C C . ALA A 1 88 ? -6.006 -4.339 7.390 1.00 94.38 88 ALA A C 1
ATOM 721 O O . ALA A 1 88 ? -5.264 -3.939 8.288 1.00 94.38 88 ALA A O 1
ATOM 722 N N . PHE A 1 89 ? -5.751 -4.187 6.097 1.00 93.06 89 PHE A N 1
ATOM 723 C CA . PHE A 1 89 ? -4.572 -3.530 5.555 1.00 93.06 89 PHE A CA 1
ATOM 724 C C . PHE A 1 89 ? -5.034 -2.465 4.574 1.00 93.06 89 PHE A C 1
ATOM 726 O O . PHE A 1 89 ? -5.830 -2.772 3.687 1.00 93.06 89 PHE A O 1
ATOM 733 N N . ASP A 1 90 ? -4.581 -1.230 4.755 1.00 92.38 90 ASP A N 1
ATOM 734 C CA . ASP A 1 90 ? -4.918 -0.135 3.846 1.00 92.38 90 ASP A CA 1
ATOM 735 C C . ASP A 1 90 ? -3.927 1.026 3.992 1.00 92.38 90 ASP A C 1
ATOM 737 O O . ASP A 1 90 ? -3.222 1.126 5.000 1.00 92.38 90 ASP A O 1
ATOM 741 N N . ALA A 1 91 ? -3.885 1.908 2.997 1.00 91.06 91 ALA A N 1
ATOM 742 C CA . ALA A 1 91 ? -3.043 3.095 3.007 1.00 91.06 91 ALA A CA 1
ATOM 743 C C . ALA A 1 91 ? -3.678 4.203 3.855 1.00 91.06 91 ALA A C 1
ATOM 745 O O . ALA A 1 91 ? -4.808 4.640 3.615 1.00 91.06 91 ALA A O 1
ATOM 746 N N . GLY A 1 92 ? -2.954 4.688 4.857 1.00 94.25 92 GLY A N 1
ATOM 747 C CA . GLY A 1 92 ? -3.502 5.649 5.797 1.00 94.25 92 GLY A CA 1
ATOM 748 C C . GLY A 1 92 ? -2.512 6.149 6.826 1.00 94.25 92 GLY A C 1
ATOM 749 O O . GLY A 1 92 ? -1.312 5.908 6.745 1.00 94.25 92 GLY A O 1
ATOM 750 N N . THR A 1 93 ? -3.049 6.850 7.817 1.00 94.38 93 THR A N 1
ATOM 751 C CA . THR A 1 93 ? -2.278 7.286 8.979 1.00 94.38 93 THR A CA 1
ATOM 752 C C . THR A 1 93 ? -3.150 7.353 10.228 1.00 94.38 93 THR A C 1
ATOM 754 O O . THR A 1 93 ? -4.366 7.569 10.154 1.00 94.38 93 THR A O 1
ATOM 757 N N . ALA A 1 94 ? -2.520 7.152 11.383 1.00 93.94 94 ALA A N 1
ATOM 758 C CA . ALA A 1 94 ? -3.099 7.413 12.698 1.00 93.94 94 ALA A CA 1
ATOM 759 C C . ALA A 1 94 ? -2.446 8.625 13.390 1.00 93.94 94 ALA A C 1
ATOM 761 O O . ALA A 1 94 ? -2.856 8.985 14.493 1.00 93.94 94 ALA A O 1
ATOM 762 N N . ASP A 1 95 ? -1.431 9.240 12.773 1.00 93.94 95 ASP A N 1
ATOM 763 C CA . ASP A 1 95 ? -0.715 10.371 13.358 1.00 93.94 95 ASP A CA 1
ATOM 764 C C . ASP A 1 95 ? -1.550 11.650 13.226 1.00 93.94 95 ASP A C 1
ATOM 766 O O . ASP A 1 95 ? -1.865 12.104 12.125 1.00 93.94 95 ASP A O 1
ATOM 770 N N . MET A 1 96 ? -1.903 12.246 14.366 1.00 94.94 96 MET A N 1
ATOM 771 C CA . MET A 1 96 ? -2.685 13.479 14.412 1.00 94.94 96 MET A CA 1
ATOM 772 C C . MET A 1 96 ? -1.947 14.674 13.810 1.00 94.94 96 MET A C 1
ATOM 774 O O . MET A 1 96 ? -2.607 15.546 13.258 1.00 94.94 96 MET A O 1
ATOM 778 N N . ASN A 1 97 ? -0.613 14.713 13.858 1.00 95.38 97 ASN A N 1
ATOM 779 C CA . ASN A 1 97 ? 0.154 15.777 13.210 1.00 95.38 97 ASN A CA 1
ATOM 780 C C . ASN A 1 97 ? 0.024 15.674 11.692 1.00 95.38 97 ASN A C 1
ATOM 782 O O . ASN A 1 97 ? -0.229 16.675 11.029 1.00 95.38 97 ASN A O 1
ATOM 786 N N . VAL A 1 98 ? 0.114 14.452 11.157 1.00 94.56 98 VAL A N 1
ATOM 787 C CA . VAL A 1 98 ? -0.092 14.200 9.727 1.00 94.56 98 VAL A CA 1
ATOM 788 C C . VAL A 1 98 ? -1.533 14.502 9.351 1.00 94.56 98 VAL A C 1
ATOM 790 O O . VAL A 1 98 ? -1.757 15.170 8.358 1.00 94.56 98 VAL A O 1
ATOM 793 N N . LEU A 1 99 ? -2.522 14.080 10.147 1.00 95.12 99 LEU A N 1
ATOM 794 C CA . LEU A 1 99 ? -3.940 14.367 9.891 1.00 95.12 99 LEU A CA 1
ATOM 795 C C . LEU A 1 99 ? -4.279 15.858 9.968 1.00 95.12 99 LEU A C 1
ATOM 797 O O . LEU A 1 99 ? -5.246 16.283 9.330 1.00 95.12 99 LEU A O 1
ATOM 801 N N . ASN A 1 100 ? -3.500 16.640 10.709 1.00 95.81 100 ASN A N 1
ATOM 802 C CA . ASN A 1 100 ? -3.674 18.079 10.822 1.00 95.81 100 ASN A CA 1
ATOM 803 C C . ASN A 1 100 ? -2.885 18.876 9.764 1.00 95.81 100 ASN A C 1
ATOM 805 O O . ASN A 1 100 ? -3.039 20.088 9.668 1.00 95.81 100 ASN A O 1
ATOM 809 N N . ASP A 1 101 ? -2.078 18.209 8.936 1.00 94.69 101 ASP A N 1
ATOM 810 C CA . ASP A 1 101 ? -1.369 18.851 7.832 1.00 94.69 101 ASP A CA 1
ATOM 811 C C . ASP A 1 101 ? -2.358 19.186 6.687 1.00 94.69 101 ASP A C 1
ATOM 813 O O . ASP A 1 101 ? -3.059 18.284 6.193 1.00 94.69 101 ASP A O 1
ATOM 817 N N . PRO A 1 102 ? -2.480 20.463 6.266 1.00 92.44 102 PRO A N 1
ATOM 818 C CA . PRO A 1 102 ? -3.327 20.854 5.139 1.00 92.44 102 PRO A CA 1
ATOM 819 C C . PRO A 1 102 ? -2.847 20.288 3.794 1.00 92.44 102 PRO A C 1
ATOM 821 O O . PRO A 1 102 ? -3.674 20.083 2.908 1.00 92.44 102 PRO A O 1
ATOM 824 N N . GLU A 1 103 ? -1.557 19.975 3.655 1.00 90.62 103 GLU A N 1
ATOM 825 C CA . GLU A 1 103 ? -0.953 19.446 2.425 1.00 90.62 103 GLU A CA 1
ATOM 826 C C . GLU A 1 103 ? -0.998 17.910 2.353 1.00 90.62 103 GLU A C 1
ATOM 828 O O . GLU A 1 103 ? -0.573 17.312 1.359 1.00 90.62 103 GLU A O 1
ATOM 833 N N . LYS A 1 104 ? -1.528 17.232 3.384 1.00 92.31 104 LYS A N 1
ATOM 834 C CA . LYS A 1 104 ? -1.592 15.766 3.390 1.00 92.31 104 LYS A CA 1
ATOM 835 C C . LYS A 1 104 ? -2.422 15.229 2.213 1.00 92.31 104 LYS A C 1
ATOM 837 O O . LYS A 1 104 ? -3.518 15.733 1.924 1.00 92.31 104 LYS A O 1
ATOM 842 N N . PRO A 1 105 ? -2.001 14.116 1.591 1.00 88.12 105 PRO A N 1
ATOM 843 C CA . PRO A 1 105 ? -2.805 13.471 0.567 1.00 88.12 105 PRO A CA 1
ATOM 844 C C . PRO A 1 105 ? -4.057 12.844 1.197 1.00 88.12 105 PRO A C 1
ATOM 846 O O . PRO A 1 105 ? -3.979 11.922 2.002 1.00 88.12 105 PRO A O 1
ATOM 849 N N . CYS A 1 106 ? -5.242 13.327 0.820 1.00 87.50 106 CYS A N 1
ATOM 850 C CA . CYS A 1 106 ? -6.516 12.755 1.282 1.00 87.50 106 CYS A CA 1
ATOM 851 C C . CYS A 1 106 ? -7.108 11.747 0.290 1.00 87.50 106 CYS A C 1
ATOM 853 O O . CYS A 1 106 ? -7.831 10.826 0.678 1.00 87.50 106 CYS A O 1
ATOM 855 N N . TYR A 1 107 ? -6.825 11.938 -0.994 1.00 86.19 107 TYR A N 1
ATOM 856 C CA . TYR A 1 107 ? -7.271 11.089 -2.087 1.00 86.19 107 TYR A CA 1
ATOM 857 C C . TYR A 1 107 ? -6.334 11.242 -3.283 1.00 86.19 107 TYR A C 1
ATOM 859 O O . TYR A 1 107 ? -5.622 12.236 -3.406 1.00 86.19 107 TYR A O 1
ATOM 867 N N . GLY A 1 108 ? -6.358 10.263 -4.177 1.00 78.44 108 GLY A N 1
ATOM 868 C CA . GLY A 1 108 ? -5.594 10.283 -5.418 1.00 78.44 108 GLY A CA 1
ATOM 869 C C . GLY A 1 108 ? -6.228 9.380 -6.464 1.00 78.44 108 GLY A C 1
ATOM 870 O O . GLY A 1 108 ? -7.109 8.576 -6.153 1.00 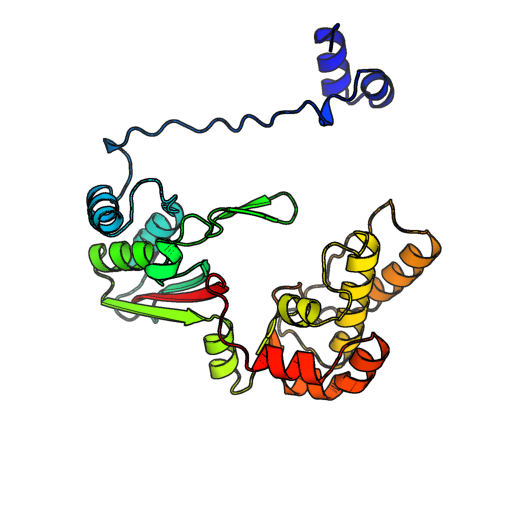78.44 108 GLY A O 1
ATOM 871 N N . GLN A 1 109 ? -5.793 9.525 -7.713 1.00 70.75 109 GLN A N 1
ATOM 872 C CA . GLN A 1 109 ? -6.200 8.636 -8.793 1.00 70.75 109 GLN A CA 1
ATOM 873 C C . GLN A 1 109 ? -5.059 7.667 -9.108 1.00 70.75 109 GLN A C 1
ATOM 875 O O . GLN A 1 109 ? -4.005 8.079 -9.582 1.00 70.75 109 GLN A O 1
ATOM 880 N N . PHE A 1 110 ? -5.283 6.377 -8.873 1.00 67.31 110 PHE A N 1
ATOM 881 C CA . PHE A 1 110 ? -4.312 5.310 -9.101 1.00 67.31 110 PHE A CA 1
ATOM 882 C C . PHE A 1 110 ? -4.924 4.277 -10.046 1.00 67.31 110 PHE A C 1
ATOM 884 O O . PHE A 1 110 ? -6.017 3.772 -9.798 1.00 67.31 110 PHE A O 1
ATOM 891 N N . GLY A 1 111 ? -4.273 4.002 -11.182 1.00 60.00 111 GLY A N 1
ATOM 892 C CA . GLY A 1 111 ? -4.788 3.040 -12.170 1.00 60.00 111 GLY A CA 1
ATOM 893 C C . GLY A 1 111 ? -6.185 3.384 -12.713 1.00 60.00 111 GLY A C 1
ATOM 894 O O . GLY A 1 111 ? -6.971 2.493 -13.025 1.00 60.00 111 GLY A O 1
ATOM 895 N N . GLY A 1 112 ? -6.535 4.675 -12.764 1.00 63.84 112 GLY A N 1
ATOM 896 C CA . GLY A 1 112 ? -7.867 5.145 -13.160 1.00 63.84 112 GLY A CA 1
ATOM 897 C C . GLY A 1 112 ? -8.932 5.072 -12.056 1.00 63.84 112 GLY A C 1
ATOM 898 O O . GLY A 1 112 ? -10.052 5.536 -12.273 1.00 63.84 112 GLY A O 1
ATOM 899 N N . GLN A 1 113 ? -8.599 4.554 -10.872 1.00 66.00 113 GLN A N 1
ATOM 900 C CA . GLN A 1 113 ? -9.492 4.466 -9.716 1.00 66.00 113 GLN A CA 1
ATOM 901 C C . GLN A 1 113 ? -9.199 5.579 -8.709 1.00 66.00 113 GLN A C 1
ATOM 903 O O . GLN A 1 113 ? -8.049 5.940 -8.488 1.00 66.00 113 GLN A O 1
ATOM 908 N N . TYR A 1 114 ? -10.249 6.127 -8.095 1.00 77.56 114 TYR A N 1
ATOM 909 C CA . TYR A 1 114 ? -10.094 7.042 -6.965 1.00 77.56 114 TYR A CA 1
ATOM 910 C C . TYR A 1 114 ? -9.849 6.232 -5.696 1.00 77.56 114 TYR A C 1
ATOM 912 O O . TYR A 1 114 ? -10.719 5.458 -5.292 1.00 77.56 114 TYR A O 1
ATOM 920 N N . SER A 1 115 ? -8.710 6.468 -5.061 1.00 82.69 115 SER A N 1
ATOM 921 C CA . SER A 1 115 ? -8.366 5.910 -3.756 1.00 82.69 115 SER A CA 1
ATOM 922 C C . SER A 1 115 ? -8.379 7.017 -2.713 1.00 82.69 115 SER A C 1
ATOM 924 O O . SER A 1 115 ? -8.050 8.167 -3.009 1.00 82.69 115 SER A O 1
ATOM 926 N N . PHE A 1 116 ? -8.766 6.671 -1.490 1.00 89.38 116 PHE A N 1
ATOM 927 C CA . PHE A 1 116 ? -8.855 7.598 -0.367 1.00 89.38 116 PHE A CA 1
ATOM 928 C C . PHE A 1 116 ? -7.967 7.102 0.760 1.00 89.38 116 PHE A C 1
ATOM 930 O O . PHE A 1 116 ? -7.969 5.911 1.059 1.00 89.38 116 PHE A O 1
ATOM 937 N N . MET A 1 117 ? -7.264 8.024 1.405 1.00 93.69 117 MET A N 1
ATOM 938 C CA . MET A 1 117 ? -6.497 7.718 2.603 1.00 93.69 117 MET A CA 1
ATOM 939 C C . MET A 1 117 ? -7.441 7.262 3.725 1.00 93.69 117 MET A C 1
ATOM 941 O O . MET A 1 117 ? -8.497 7.869 3.958 1.00 93.69 117 MET A O 1
ATOM 945 N N . ILE A 1 118 ? -7.053 6.218 4.455 1.00 95.62 118 ILE A N 1
ATOM 946 C CA . ILE A 1 118 ? -7.735 5.815 5.682 1.00 95.62 118 ILE A CA 1
ATOM 947 C C . ILE A 1 118 ? -7.256 6.674 6.855 1.00 95.62 118 ILE A C 1
ATOM 949 O O . ILE A 1 118 ? -6.071 6.734 7.181 1.00 95.62 118 ILE A O 1
ATOM 953 N N . ASN A 1 119 ? -8.205 7.321 7.528 1.00 96.31 119 ASN A N 1
ATOM 954 C CA . ASN A 1 119 ? -7.985 7.989 8.802 1.00 96.31 119 ASN A CA 1
ATOM 955 C C . ASN A 1 119 ? -8.088 6.956 9.935 1.00 96.31 119 ASN A C 1
ATOM 957 O O . ASN A 1 119 ? -9.159 6.748 10.517 1.00 96.31 119 ASN A O 1
ATOM 961 N N . PHE A 1 120 ? -6.977 6.283 10.238 1.00 96.00 120 PHE A N 1
ATOM 962 C CA . PHE A 1 120 ? -6.949 5.219 11.242 1.00 96.00 120 PHE A CA 1
ATOM 963 C C . PHE A 1 120 ? -7.214 5.734 12.661 1.00 96.00 120 PHE A C 1
ATOM 965 O O . PHE A 1 120 ? -7.783 4.998 13.464 1.00 96.00 120 PHE A O 1
ATOM 972 N N . ALA A 1 121 ? -6.901 7.000 12.957 1.00 95.88 121 ALA A N 1
ATOM 973 C CA . ALA A 1 121 ? -7.219 7.612 14.248 1.00 95.88 121 ALA A CA 1
ATOM 974 C C . ALA A 1 121 ? -8.740 7.722 14.468 1.00 95.88 121 ALA A C 1
ATOM 976 O O . ALA A 1 121 ? -9.258 7.372 15.532 1.00 95.88 121 ALA A O 1
ATOM 977 N N . LEU A 1 122 ? -9.487 8.143 13.443 1.00 97.06 122 LEU A N 1
ATOM 978 C CA . LEU A 1 122 ? -10.948 8.198 13.509 1.00 97.06 122 LEU A CA 1
ATOM 979 C C . LEU A 1 122 ? -11.579 6.796 13.469 1.00 97.06 122 LEU A C 1
ATOM 981 O O . LEU A 1 122 ? -12.561 6.544 14.170 1.00 97.06 122 LEU A O 1
ATOM 985 N N . VAL A 1 123 ? -11.011 5.865 12.694 1.00 96.81 123 VAL A N 1
ATOM 986 C CA . VAL A 1 123 ? -11.423 4.448 12.700 1.00 96.81 123 VAL A CA 1
ATOM 987 C C . VAL A 1 123 ? -11.268 3.844 14.100 1.00 96.81 123 VAL A C 1
ATOM 989 O O . VAL A 1 123 ? -12.193 3.189 14.579 1.00 96.81 123 VAL A O 1
ATOM 992 N N . ASP A 1 124 ? -10.162 4.118 14.793 1.00 95.62 124 ASP A N 1
ATOM 993 C CA . ASP A 1 124 ? -9.926 3.693 16.177 1.00 95.62 124 ASP A CA 1
ATOM 994 C C . ASP A 1 124 ? -10.943 4.306 17.159 1.00 95.62 124 ASP A C 1
ATOM 996 O O . ASP A 1 124 ? -11.523 3.595 17.986 1.00 95.62 124 ASP A O 1
ATOM 1000 N N . ALA A 1 125 ? -11.254 5.599 17.028 1.00 96.06 125 ALA A N 1
ATOM 1001 C CA . ALA A 1 125 ? -12.288 6.246 17.841 1.00 96.06 125 ALA A CA 1
ATOM 1002 C C . ALA A 1 125 ? -13.668 5.577 17.666 1.00 96.06 125 ALA A C 1
ATOM 1004 O O . ALA A 1 125 ? -14.382 5.326 18.645 1.00 96.06 125 ALA A O 1
ATOM 1005 N N . VAL A 1 126 ? -14.032 5.224 16.429 1.00 96.88 126 VAL A N 1
ATOM 1006 C CA . VAL A 1 126 ? -15.268 4.486 16.134 1.00 96.88 126 VAL A CA 1
ATOM 1007 C C . VAL A 1 126 ? -15.205 3.050 16.661 1.00 96.88 126 VAL A C 1
ATOM 1009 O O . VAL A 1 126 ? -16.193 2.573 17.225 1.00 96.88 126 VAL A O 1
ATOM 1012 N N . ALA A 1 127 ? -14.066 2.363 16.549 1.00 95.12 127 ALA A N 1
ATOM 1013 C CA . ALA A 1 127 ? -13.878 1.019 17.098 1.00 95.12 127 ALA A CA 1
ATOM 1014 C C . ALA A 1 127 ? -14.104 0.998 18.621 1.00 95.12 127 ALA A C 1
ATOM 1016 O O . ALA A 1 127 ? -14.858 0.163 19.134 1.00 95.12 127 ALA A O 1
ATOM 1017 N N . LYS A 1 128 ? -13.543 1.981 19.334 1.00 94.25 128 LYS A N 1
ATOM 1018 C CA . LYS A 1 128 ? -13.738 2.175 20.779 1.00 94.25 128 LYS A CA 1
ATOM 1019 C C . LYS A 1 128 ? -15.195 2.454 21.130 1.00 94.25 128 LYS A C 1
ATOM 1021 O O . LYS A 1 128 ? -15.725 1.836 22.052 1.00 94.25 128 LYS A O 1
ATOM 1026 N N . GLN A 1 129 ? -15.881 3.319 20.378 1.00 95.25 129 GLN A N 1
ATOM 1027 C CA . GLN A 1 129 ? -17.317 3.559 20.569 1.00 95.25 129 GLN A CA 1
ATOM 1028 C C . GLN A 1 129 ? -18.144 2.288 20.341 1.00 95.25 129 GLN A C 1
ATOM 1030 O O . GLN A 1 129 ? -19.121 2.034 21.047 1.00 95.25 129 GLN A O 1
ATOM 1035 N N . LEU A 1 130 ? -17.752 1.480 19.356 1.00 94.44 130 LEU A N 1
ATOM 1036 C CA . LEU A 1 130 ? -18.344 0.176 19.117 1.00 94.44 130 LEU A CA 1
ATOM 1037 C C . LEU A 1 130 ? -18.018 -0.814 20.233 1.00 94.44 130 LEU A C 1
ATOM 1039 O O . LEU A 1 130 ? -18.671 -1.842 20.277 1.00 94.44 130 LEU A O 1
ATOM 1043 N N . GLY A 1 131 ? -17.099 -0.538 21.157 1.00 92.00 131 GLY A N 1
ATOM 1044 C CA . GLY A 1 131 ? -16.743 -1.415 22.273 1.00 92.00 131 GLY A CA 1
ATOM 1045 C C . GLY A 1 131 ? -15.748 -2.518 21.911 1.00 92.00 131 GLY A C 1
ATOM 1046 O O . GLY A 1 131 ? -15.707 -3.526 22.616 1.00 92.00 131 GLY A O 1
ATOM 1047 N N . LEU A 1 132 ? -14.993 -2.343 20.824 1.00 90.81 132 LEU A N 1
ATOM 1048 C CA . LEU A 1 132 ? -13.782 -3.115 20.539 1.00 90.81 132 LEU A CA 1
ATOM 1049 C C . LEU A 1 132 ? -12.677 -2.595 21.475 1.00 90.81 132 LEU A C 1
ATOM 1051 O O . LEU A 1 132 ? -12.516 -1.384 21.632 1.00 90.81 132 LEU A O 1
ATOM 1055 N N . LYS A 1 133 ? -11.989 -3.494 22.181 1.00 78.62 133 LYS A N 1
ATOM 1056 C CA . LYS A 1 133 ? -11.142 -3.162 23.342 1.00 78.62 133 LYS A CA 1
ATOM 1057 C C . LYS A 1 133 ? -9.655 -3.120 23.031 1.00 78.62 133 LYS A C 1
ATOM 1059 O O . LYS A 1 133 ? -8.921 -2.438 23.739 1.00 78.62 133 LYS A O 1
ATOM 1064 N N . GLN A 1 134 ? -9.206 -3.877 22.038 1.00 82.38 134 GLN A N 1
ATOM 1065 C CA . GLN A 1 134 ? -7.796 -3.938 21.660 1.00 82.38 134 GLN A CA 1
ATOM 1066 C C . GLN A 1 134 ? -7.685 -3.529 20.211 1.00 82.38 134 GLN A C 1
ATOM 1068 O O . GLN A 1 134 ? -8.019 -4.332 19.351 1.00 82.38 134 GLN A O 1
ATOM 1073 N N . THR A 1 135 ? -7.255 -2.300 19.957 1.00 88.75 135 THR A N 1
ATOM 1074 C CA . THR A 1 135 ? -6.877 -1.843 18.624 1.00 88.75 135 THR A CA 1
ATOM 1075 C C . THR A 1 135 ? -5.359 -1.855 18.505 1.00 88.75 135 THR A C 1
ATOM 1077 O O . THR A 1 135 ? -4.637 -1.477 19.428 1.00 88.75 135 THR A O 1
ATOM 1080 N N . THR A 1 136 ? -4.862 -2.359 17.385 1.00 91.12 136 THR A N 1
ATOM 1081 C CA . THR A 1 136 ? -3.445 -2.334 17.033 1.00 91.12 136 THR A CA 1
ATOM 1082 C C . THR A 1 136 ? -3.322 -1.643 15.696 1.00 91.12 136 THR A C 1
ATOM 1084 O O . THR A 1 136 ? -4.097 -1.914 14.782 1.00 91.12 136 THR A O 1
ATOM 1087 N N . PHE A 1 137 ? -2.363 -0.736 15.622 1.00 91.25 137 PHE A N 1
ATOM 1088 C CA . PHE A 1 137 ? -1.995 -0.028 14.418 1.00 91.25 137 PHE A CA 1
ATOM 1089 C C . PHE A 1 137 ? -0.479 -0.097 14.303 1.00 91.25 137 PHE A C 1
ATOM 1091 O O . PHE A 1 137 ? 0.225 0.253 15.250 1.00 91.25 137 PHE A O 1
ATOM 1098 N N . GLU A 1 1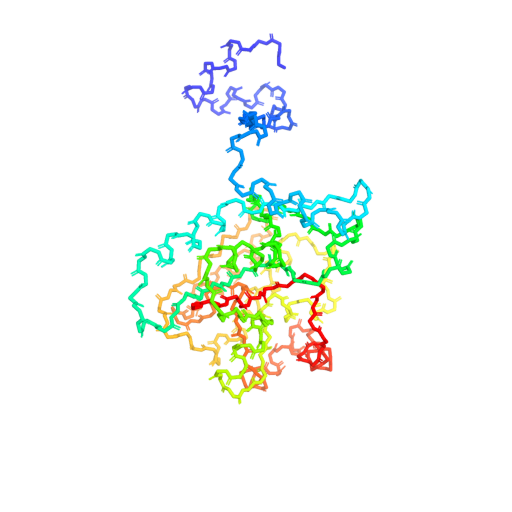38 ? 0.004 -0.585 13.174 1.00 91.81 138 GLU A N 1
ATOM 1099 C CA . GLU A 1 138 ? 1.429 -0.671 12.866 1.00 91.81 138 GLU A CA 1
ATOM 1100 C C . GLU A 1 138 ? 1.633 -0.576 11.347 1.00 91.81 138 GLU A C 1
ATOM 1102 O O . GLU A 1 138 ? 0.739 -0.978 10.593 1.00 91.81 138 GLU A O 1
ATOM 1107 N N . PRO A 1 139 ? 2.783 -0.076 10.866 1.00 91.50 139 PRO A N 1
ATOM 1108 C CA . PRO A 1 139 ? 3.128 -0.151 9.451 1.00 91.50 139 PRO A CA 1
ATOM 1109 C C . PRO A 1 139 ? 3.053 -1.596 8.943 1.00 91.50 139 PRO A C 1
ATOM 1111 O O . PRO A 1 139 ? 3.542 -2.525 9.592 1.00 91.50 139 PRO A O 1
ATOM 1114 N N . GLN A 1 140 ? 2.465 -1.810 7.764 1.00 92.50 140 GLN A N 1
ATOM 1115 C CA . GLN A 1 140 ? 2.301 -3.155 7.203 1.00 92.50 140 GLN A CA 1
ATOM 1116 C C . GLN A 1 140 ? 3.655 -3.845 7.010 1.00 92.50 140 GLN A C 1
ATOM 1118 O O . GLN A 1 140 ? 3.775 -5.038 7.282 1.00 92.50 140 GLN A O 1
ATOM 1123 N N . ARG A 1 141 ? 4.694 -3.090 6.638 1.00 91.25 141 ARG A N 1
ATOM 1124 C CA . ARG A 1 141 ? 6.068 -3.598 6.535 1.00 91.25 141 ARG A CA 1
ATOM 1125 C C . ARG A 1 141 ? 6.601 -4.157 7.859 1.00 91.25 141 ARG A C 1
ATOM 1127 O O . ARG A 1 141 ? 7.251 -5.194 7.855 1.00 91.25 141 ARG A O 1
ATOM 1134 N N . GLU A 1 142 ? 6.282 -3.530 8.994 1.00 91.88 142 GLU A N 1
ATOM 1135 C CA . GLU A 1 142 ? 6.721 -3.992 10.318 1.00 91.88 142 GLU A CA 1
ATOM 1136 C C . GLU A 1 142 ? 5.972 -5.264 10.718 1.00 91.88 142 GLU A C 1
ATOM 1138 O O . GLU A 1 142 ? 6.577 -6.220 11.207 1.00 91.88 142 GLU A O 1
ATOM 1143 N N . PHE A 1 143 ? 4.665 -5.316 10.443 1.00 93.62 143 PHE A N 1
ATOM 1144 C CA . PHE A 1 143 ? 3.865 -6.522 10.636 1.00 93.62 143 PHE A CA 1
ATOM 1145 C C . PHE A 1 143 ? 4.400 -7.701 9.809 1.00 93.62 143 PHE A C 1
ATOM 1147 O O . PHE A 1 143 ? 4.591 -8.799 10.346 1.00 93.62 143 PHE A O 1
ATOM 1154 N N . VAL A 1 144 ? 4.642 -7.485 8.512 1.00 93.19 144 VAL A N 1
ATOM 1155 C CA . VAL A 1 144 ? 5.128 -8.521 7.590 1.00 93.19 144 VAL A CA 1
ATOM 1156 C C . VAL A 1 144 ? 6.540 -8.949 7.979 1.00 93.19 144 VAL A C 1
ATOM 1158 O O . VAL A 1 144 ? 6.774 -10.144 8.157 1.00 93.19 144 VAL A O 1
ATOM 1161 N N . GLY A 1 145 ? 7.448 -7.998 8.205 1.00 93.75 145 GLY A N 1
ATOM 1162 C CA . GLY A 1 145 ? 8.826 -8.285 8.593 1.00 93.75 145 GLY A CA 1
ATOM 1163 C C . GLY A 1 145 ? 8.918 -9.061 9.907 1.00 93.75 145 GLY A C 1
ATOM 1164 O O . GLY A 1 145 ? 9.603 -10.079 9.985 1.00 93.75 145 GLY A O 1
ATOM 1165 N N . ARG A 1 146 ? 8.123 -8.690 10.921 1.00 94.56 146 ARG A N 1
ATOM 1166 C CA . ARG A 1 146 ? 8.020 -9.458 12.174 1.00 94.56 146 ARG A CA 1
ATOM 1167 C C . ARG A 1 146 ? 7.471 -10.867 11.953 1.00 94.56 146 ARG A C 1
ATOM 1169 O O . ARG A 1 146 ? 7.914 -11.801 12.615 1.00 94.56 146 ARG A O 1
ATOM 1176 N N . SER A 1 147 ? 6.506 -11.027 11.048 1.00 93.56 147 SER A N 1
ATOM 1177 C CA . SER A 1 147 ? 5.894 -12.330 10.750 1.00 93.56 147 SER A CA 1
ATOM 1178 C C . SER A 1 147 ? 6.844 -13.268 10.002 1.00 93.56 147 SER A C 1
ATOM 1180 O O . SER A 1 147 ? 6.781 -14.480 10.197 1.00 93.56 147 SER A O 1
ATOM 1182 N N . LEU A 1 148 ? 7.723 -12.710 9.168 1.00 93.12 148 LEU A N 1
ATOM 1183 C CA . LEU A 1 148 ? 8.726 -13.451 8.400 1.00 93.12 148 LEU A CA 1
ATOM 1184 C C . LEU A 1 148 ? 10.090 -13.526 9.102 1.00 93.12 148 LEU A C 1
ATOM 1186 O O . LEU A 1 148 ? 10.952 -14.285 8.671 1.00 93.12 148 LEU A O 1
ATOM 1190 N N . ASN A 1 149 ? 10.270 -12.782 10.197 1.00 94.94 149 ASN A N 1
ATOM 1191 C CA . ASN A 1 149 ? 11.532 -12.627 10.917 1.00 94.94 149 ASN A CA 1
ATOM 1192 C C . ASN A 1 149 ? 12.684 -12.146 10.008 1.00 94.94 149 ASN A C 1
ATOM 1194 O O . ASN A 1 149 ? 13.800 -12.656 10.088 1.00 94.94 149 ASN A O 1
ATOM 1198 N N . THR A 1 150 ? 12.394 -11.173 9.141 1.00 94.50 150 THR A N 1
ATOM 1199 C CA . THR A 1 150 ? 13.356 -10.527 8.232 1.00 94.50 150 THR A CA 1
ATOM 1200 C C . THR A 1 150 ? 12.894 -9.109 7.882 1.00 94.50 150 THR A C 1
ATOM 1202 O O . THR A 1 150 ? 11.739 -8.750 8.130 1.00 94.50 150 THR A O 1
ATOM 1205 N N . ASN A 1 151 ? 13.778 -8.290 7.316 1.00 93.12 151 ASN A N 1
ATOM 1206 C CA . ASN A 1 151 ? 13.391 -7.006 6.743 1.00 93.12 151 ASN A CA 1
ATOM 1207 C C . ASN A 1 151 ? 12.693 -7.221 5.399 1.00 93.12 151 ASN A C 1
ATOM 1209 O O . ASN A 1 151 ? 13.011 -8.142 4.643 1.00 93.12 151 ASN A O 1
ATOM 1213 N N . VAL A 1 152 ? 11.730 -6.353 5.100 1.00 94.12 152 VAL A N 1
ATOM 1214 C CA . VAL A 1 152 ? 10.972 -6.405 3.852 1.00 94.12 152 VAL A CA 1
ATOM 1215 C C . VAL A 1 152 ? 10.798 -5.016 3.262 1.00 94.12 152 VAL A C 1
ATOM 1217 O O . VAL A 1 152 ? 10.712 -4.025 3.987 1.00 94.12 152 VAL A O 1
ATOM 1220 N N . ILE A 1 153 ? 10.679 -4.961 1.942 1.00 93.50 153 ILE A N 1
ATOM 1221 C CA . ILE A 1 153 ? 10.360 -3.753 1.179 1.00 93.50 153 ILE A CA 1
ATOM 1222 C C . ILE A 1 153 ? 9.293 -4.092 0.140 1.00 93.50 153 ILE A C 1
ATOM 1224 O O . ILE A 1 153 ? 9.271 -5.210 -0.377 1.00 93.50 153 ILE A O 1
ATOM 1228 N N . THR A 1 154 ? 8.375 -3.173 -0.163 1.00 92.25 154 THR A N 1
ATOM 1229 C CA . THR A 1 154 ? 7.437 -3.411 -1.269 1.00 92.25 154 THR A CA 1
ATOM 1230 C C . THR A 1 154 ? 8.157 -3.281 -2.609 1.00 92.25 154 THR A C 1
ATOM 1232 O O . THR A 1 154 ? 9.150 -2.559 -2.722 1.00 92.25 154 THR A O 1
ATOM 1235 N N . LEU A 1 155 ? 7.657 -3.935 -3.662 1.00 93.12 155 LEU A N 1
ATOM 1236 C CA . LEU A 1 155 ? 8.198 -3.720 -5.005 1.00 93.12 155 LEU A CA 1
ATOM 1237 C C . LEU A 1 155 ? 8.072 -2.242 -5.432 1.00 93.12 155 LEU A C 1
ATOM 1239 O O . LEU A 1 155 ? 8.972 -1.735 -6.093 1.00 93.12 155 LEU A O 1
ATOM 1243 N N . MET A 1 156 ? 7.013 -1.527 -5.035 1.00 90.12 156 MET A N 1
ATOM 1244 C CA . MET A 1 156 ? 6.907 -0.080 -5.280 1.00 90.12 156 MET A CA 1
ATOM 1245 C C . MET A 1 156 ? 8.031 0.716 -4.614 1.00 90.12 156 MET A C 1
ATOM 1247 O O . MET A 1 156 ? 8.655 1.539 -5.282 1.00 90.12 156 MET A O 1
ATOM 1251 N N . ASP A 1 157 ? 8.320 0.45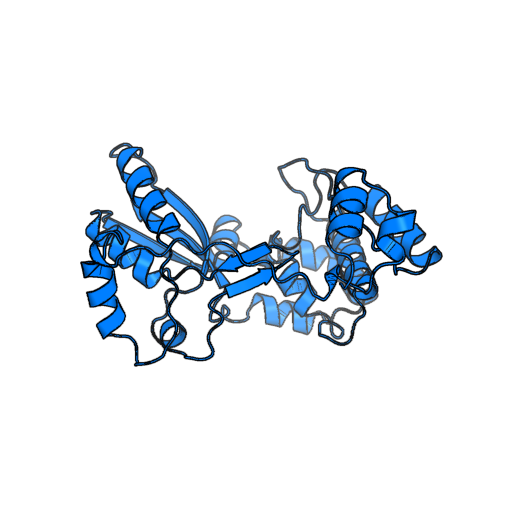9 -3.339 1.00 90.50 157 ASP A N 1
ATOM 1252 C CA . ASP A 1 157 ? 9.385 1.169 -2.624 1.00 90.50 157 ASP A CA 1
ATOM 1253 C C . ASP A 1 157 ? 10.761 0.804 -3.187 1.00 90.50 157 ASP A C 1
ATOM 1255 O O . ASP A 1 157 ? 11.605 1.679 -3.364 1.00 90.50 157 ASP A O 1
ATOM 1259 N N . LEU A 1 158 ? 10.968 -0.462 -3.574 1.00 94.62 158 LEU A N 1
ATOM 1260 C CA . LEU A 1 158 ? 12.166 -0.883 -4.296 1.00 94.62 158 LEU A CA 1
ATOM 1261 C C . LEU A 1 158 ? 12.312 -0.103 -5.605 1.00 94.62 158 LEU A C 1
ATOM 1263 O O . LEU A 1 158 ? 13.371 0.458 -5.863 1.00 94.62 158 LEU A O 1
ATOM 1267 N N . LEU A 1 159 ? 11.261 -0.027 -6.427 1.00 93.94 159 LEU A N 1
ATOM 1268 C CA . LEU A 1 159 ? 11.269 0.743 -7.675 1.00 93.94 159 LEU A CA 1
ATOM 1269 C C . LEU A 1 159 ? 11.612 2.215 -7.433 1.00 93.94 159 LEU A C 1
ATOM 1271 O O . LEU A 1 159 ? 12.373 2.777 -8.216 1.00 93.94 159 LEU A O 1
ATOM 1275 N N . ALA A 1 160 ? 11.119 2.807 -6.342 1.00 91.56 160 ALA A N 1
ATOM 1276 C CA . ALA A 1 160 ? 11.402 4.190 -5.967 1.00 91.56 160 ALA A CA 1
ATOM 1277 C C . ALA A 1 160 ? 12.881 4.453 -5.620 1.00 91.56 160 ALA A C 1
ATOM 1279 O O . ALA A 1 160 ? 13.317 5.599 -5.692 1.00 91.56 160 ALA A O 1
ATOM 1280 N N . THR A 1 161 ? 13.668 3.418 -5.301 1.00 94.19 161 THR A N 1
ATOM 1281 C CA . THR A 1 161 ? 15.122 3.553 -5.074 1.00 94.19 161 THR A CA 1
ATOM 1282 C C . THR A 1 161 ? 15.939 3.671 -6.360 1.00 94.19 161 THR A C 1
ATOM 1284 O O . THR A 1 161 ? 17.111 4.041 -6.311 1.00 94.19 161 THR A O 1
ATOM 1287 N N . HIS A 1 162 ? 15.354 3.357 -7.521 1.00 95.19 162 HIS A N 1
ATOM 1288 C CA . HIS A 1 162 ? 16.085 3.419 -8.780 1.00 95.19 162 HIS A CA 1
ATOM 1289 C C . HIS A 1 162 ? 16.428 4.882 -9.129 1.00 95.19 162 HIS A C 1
ATOM 1291 O O . HIS A 1 162 ? 15.542 5.732 -9.061 1.00 95.19 162 HIS A O 1
ATOM 1297 N N . PRO A 1 163 ? 17.646 5.212 -9.602 1.00 91.44 163 PRO A N 1
ATOM 1298 C CA . PRO A 1 163 ? 18.025 6.598 -9.919 1.00 91.44 163 PRO A CA 1
ATOM 1299 C C . PRO A 1 163 ? 17.148 7.284 -10.977 1.00 91.44 163 PRO A C 1
ATOM 1301 O O . PRO A 1 163 ? 17.080 8.509 -11.047 1.00 91.44 163 PRO A O 1
ATOM 1304 N N . SER A 1 164 ? 16.485 6.497 -11.827 1.00 88.38 164 SER A N 1
ATOM 1305 C CA . SER A 1 164 ? 15.528 6.996 -12.822 1.00 88.38 164 SER A CA 1
ATOM 1306 C C . SER A 1 164 ? 14.077 7.026 -12.331 1.00 88.38 164 SER A C 1
ATOM 1308 O O . SER A 1 164 ? 13.191 7.353 -13.118 1.00 88.38 164 SER A O 1
ATOM 1310 N N . ALA A 1 165 ? 13.799 6.625 -11.088 1.00 81.12 165 ALA A N 1
ATOM 1311 C CA . ALA A 1 165 ? 12.462 6.688 -10.520 1.00 81.12 165 ALA A CA 1
ATOM 1312 C C . ALA A 1 165 ? 12.047 8.157 -10.380 1.00 81.12 165 ALA A C 1
ATOM 1314 O O . ALA A 1 165 ? 12.709 8.950 -9.715 1.00 81.12 165 ALA A O 1
ATOM 1315 N N . GLY A 1 166 ? 10.970 8.548 -11.059 1.00 69.31 166 GLY A N 1
ATOM 1316 C CA . GLY A 1 166 ? 10.510 9.932 -11.067 1.00 69.31 166 GLY A CA 1
ATOM 1317 C C . GLY A 1 166 ? 9.741 10.308 -12.334 1.00 69.31 166 GLY A C 1
ATOM 1318 O O . GLY A 1 166 ? 9.546 9.477 -13.224 1.00 69.31 166 GLY A O 1
ATOM 1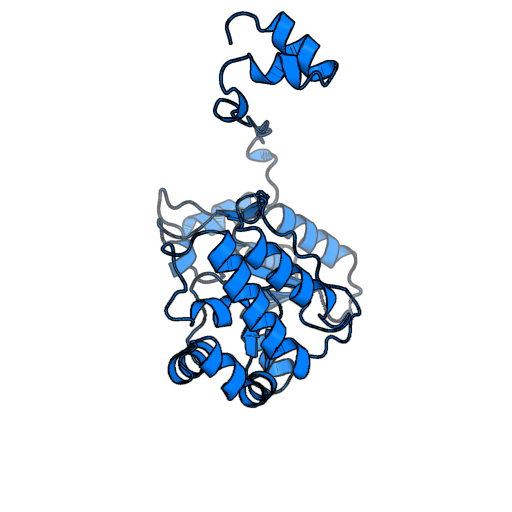319 N N . PRO A 1 167 ? 9.307 11.576 -12.449 1.00 70.44 167 PRO A N 1
ATOM 1320 C CA . PRO A 1 167 ? 8.433 12.043 -13.531 1.00 70.44 167 PRO A CA 1
ATOM 1321 C C . PRO A 1 167 ? 9.126 12.127 -14.901 1.00 70.44 167 PRO A C 1
ATOM 1323 O O . PRO A 1 167 ? 8.516 12.567 -15.872 1.00 70.44 167 PRO A O 1
ATOM 1326 N N . THR A 1 168 ? 10.407 11.769 -14.986 1.00 77.00 168 THR A N 1
ATOM 1327 C CA . THR A 1 168 ? 11.229 11.907 -16.192 1.00 77.00 168 THR A CA 1
ATOM 1328 C C . THR A 1 168 ? 11.031 10.767 -17.185 1.00 77.00 168 THR A C 1
ATOM 1330 O O . THR A 1 168 ? 11.232 10.979 -18.379 1.00 77.00 168 THR A O 1
ATOM 1333 N N . LEU A 1 169 ? 10.623 9.584 -16.717 1.00 84.31 169 LEU A N 1
ATOM 1334 C CA . LEU A 1 169 ? 10.375 8.427 -17.573 1.00 84.31 169 LEU A CA 1
ATOM 1335 C C . LEU A 1 169 ? 9.017 8.528 -18.265 1.00 84.31 169 LEU A C 1
ATOM 1337 O O . LEU A 1 169 ? 7.990 8.767 -17.621 1.00 84.31 169 LEU A O 1
ATOM 1341 N N . GLN A 1 170 ? 8.994 8.242 -19.566 1.00 87.19 170 GLN A N 1
ATOM 1342 C CA . GLN A 1 170 ? 7.754 7.968 -20.282 1.00 87.19 170 GLN A CA 1
ATOM 1343 C C . GLN A 1 170 ? 7.072 6.730 -19.685 1.00 87.19 170 GLN A C 1
ATOM 1345 O O . GLN A 1 170 ? 7.732 5.827 -19.174 1.00 87.19 170 GLN A O 1
ATOM 1350 N N . ALA A 1 171 ? 5.744 6.643 -19.791 1.00 86.06 171 ALA A N 1
ATOM 1351 C CA . ALA A 1 171 ? 4.977 5.542 -19.196 1.00 86.06 171 ALA A CA 1
ATOM 1352 C C . ALA A 1 171 ? 5.511 4.144 -19.582 1.00 86.06 171 ALA A C 1
ATOM 1354 O O . ALA A 1 171 ? 5.658 3.279 -18.727 1.00 86.06 171 ALA A O 1
ATOM 1355 N N . TRP A 1 172 ? 5.894 3.936 -20.847 1.00 89.50 172 TRP A N 1
ATOM 1356 C CA . TRP A 1 172 ? 6.433 2.646 -21.297 1.00 89.50 172 TRP A CA 1
ATOM 1357 C C . TRP A 1 172 ? 7.859 2.366 -20.782 1.00 89.50 172 TRP A C 1
ATOM 1359 O O . TRP A 1 172 ? 8.263 1.209 -20.685 1.00 89.50 172 TRP A O 1
ATOM 1369 N N . GLU A 1 173 ? 8.633 3.400 -20.441 1.00 91.56 173 GLU A N 1
ATOM 1370 C CA . GLU A 1 173 ? 9.954 3.246 -19.819 1.00 91.56 173 GLU A CA 1
ATOM 1371 C C . GLU A 1 173 ? 9.816 2.855 -18.343 1.00 91.56 173 GLU A C 1
ATOM 1373 O O . GLU A 1 173 ? 10.610 2.059 -17.839 1.00 91.56 173 GLU A O 1
ATOM 1378 N N . GLN A 1 174 ? 8.769 3.347 -17.670 1.00 90.19 174 GLN A N 1
ATOM 1379 C CA . GLN A 1 174 ? 8.392 2.884 -16.333 1.00 90.19 174 GLN A CA 1
ATOM 1380 C C . GLN A 1 174 ? 7.989 1.405 -16.376 1.00 90.19 174 GLN A C 1
ATOM 1382 O O . GLN A 1 174 ? 8.529 0.610 -15.610 1.00 90.19 174 GLN A O 1
ATOM 1387 N N . ASP A 1 175 ? 7.142 1.006 -17.334 1.00 91.06 175 ASP A N 1
ATOM 1388 C CA . ASP A 1 175 ? 6.775 -0.403 -17.552 1.00 91.06 175 ASP A CA 1
ATOM 1389 C C . ASP A 1 175 ? 8.011 -1.288 -17.774 1.00 91.06 175 ASP A C 1
ATOM 1391 O O . ASP A 1 175 ? 8.114 -2.392 -17.233 1.00 91.06 175 ASP A O 1
ATOM 1395 N N . LYS A 1 176 ? 8.979 -0.794 -18.556 1.00 93.38 176 LYS A N 1
ATOM 1396 C CA . LYS A 1 176 ? 10.247 -1.483 -18.815 1.00 93.38 176 LYS A CA 1
ATOM 1397 C C . LYS A 1 176 ? 11.053 -1.697 -17.538 1.00 93.38 176 LYS A C 1
ATOM 1399 O O . LYS A 1 176 ? 11.561 -2.801 -17.343 1.00 93.38 176 LYS A O 1
ATOM 1404 N N . LEU A 1 177 ? 11.180 -0.675 -16.689 1.00 94.50 177 LEU A N 1
ATOM 1405 C CA . LEU A 1 177 ? 11.862 -0.794 -15.399 1.00 94.50 177 LEU A CA 1
ATOM 1406 C C . LEU A 1 177 ? 11.148 -1.816 -14.506 1.00 94.50 177 LEU A C 1
ATOM 1408 O O . LEU A 1 177 ? 11.778 -2.775 -14.070 1.00 94.50 177 LEU A O 1
ATOM 1412 N N . VAL A 1 178 ? 9.828 -1.684 -14.336 1.00 94.38 178 VAL A N 1
ATOM 1413 C CA . VAL A 1 178 ? 9.007 -2.602 -13.528 1.00 94.38 178 VAL A CA 1
ATOM 1414 C C . VAL A 1 178 ? 9.197 -4.053 -13.967 1.00 94.38 178 VAL A C 1
ATOM 1416 O O . VAL A 1 178 ? 9.506 -4.914 -13.144 1.00 94.38 178 VAL A O 1
ATOM 1419 N N . LEU A 1 179 ? 9.070 -4.343 -15.264 1.00 95.44 179 LEU A N 1
ATOM 1420 C CA . LEU A 1 179 ? 9.186 -5.710 -15.776 1.00 95.44 179 LEU A CA 1
ATOM 1421 C C . LEU A 1 179 ? 10.604 -6.273 -15.680 1.00 95.44 179 LEU A C 1
ATOM 1423 O O . LEU A 1 179 ? 10.759 -7.471 -15.441 1.00 95.44 179 LEU A O 1
ATOM 1427 N N . LYS A 1 180 ? 11.641 -5.445 -15.846 1.00 96.06 180 LYS A N 1
ATOM 1428 C CA . LYS A 1 180 ? 13.027 -5.878 -15.627 1.00 96.06 180 LYS A CA 1
ATOM 1429 C C . LYS A 1 180 ? 13.277 -6.223 -14.160 1.00 96.06 180 LYS A C 1
ATOM 1431 O O . LYS A 1 180 ? 13.842 -7.280 -13.892 1.00 96.06 180 LYS A O 1
ATOM 1436 N N . THR A 1 181 ? 12.801 -5.395 -13.233 1.00 96.75 181 THR A N 1
ATOM 1437 C CA . THR A 1 181 ? 12.922 -5.642 -11.790 1.00 96.75 181 THR A CA 1
ATOM 1438 C C . THR A 1 181 ? 12.158 -6.897 -11.376 1.00 96.75 181 THR A C 1
ATOM 1440 O O . THR A 1 181 ? 12.716 -7.765 -10.709 1.00 96.75 181 THR A O 1
ATOM 1443 N N . ILE A 1 182 ? 10.916 -7.068 -11.848 1.00 96.62 182 ILE A N 1
ATOM 1444 C CA . ILE A 1 182 ? 10.134 -8.291 -11.611 1.00 96.62 182 ILE A CA 1
ATOM 1445 C C . ILE A 1 182 ? 10.858 -9.515 -12.171 1.00 96.62 182 ILE A C 1
ATOM 1447 O O . ILE A 1 182 ? 10.905 -10.545 -11.509 1.00 96.62 182 ILE A O 1
ATOM 1451 N N . ARG A 1 183 ? 11.445 -9.421 -13.370 1.00 96.06 183 ARG A N 1
ATOM 1452 C CA . ARG A 1 183 ? 12.204 -10.525 -13.968 1.00 96.06 183 ARG A CA 1
ATOM 1453 C C . ARG A 1 183 ? 13.414 -10.920 -13.125 1.00 96.06 183 ARG A C 1
ATOM 1455 O O . ARG A 1 183 ? 13.638 -12.116 -12.984 1.00 96.06 183 ARG A O 1
ATOM 1462 N N . ALA A 1 184 ? 14.174 -9.959 -12.601 1.00 96.50 184 ALA A N 1
ATOM 1463 C CA . ALA A 1 184 ? 15.297 -10.250 -11.709 1.00 96.50 184 ALA A CA 1
ATOM 1464 C C . ALA A 1 184 ? 14.810 -11.015 -10.467 1.00 96.50 184 ALA A C 1
ATOM 1466 O O . ALA A 1 184 ? 15.307 -12.091 -10.149 1.00 96.50 184 ALA A O 1
ATOM 1467 N N . LEU A 1 185 ? 13.741 -10.523 -9.838 1.00 96.44 185 LEU A N 1
ATOM 1468 C CA . LEU A 1 185 ? 13.140 -11.131 -8.648 1.00 96.44 185 LEU A CA 1
ATOM 1469 C C . LEU A 1 185 ? 12.454 -12.478 -8.916 1.00 96.44 185 LEU A C 1
ATOM 1471 O O . LEU A 1 185 ? 12.316 -13.292 -8.009 1.00 96.44 185 LEU A O 1
ATOM 1475 N N . ASN A 1 186 ? 12.040 -12.746 -10.154 1.00 94.12 186 ASN A N 1
ATOM 1476 C CA . ASN A 1 186 ? 11.332 -13.966 -10.538 1.00 94.12 186 ASN A CA 1
ATOM 1477 C C . ASN A 1 186 ? 12.156 -15.239 -10.279 1.00 94.12 186 ASN A C 1
ATOM 1479 O O . ASN A 1 186 ? 11.582 -16.323 -10.182 1.00 94.12 186 ASN A O 1
ATOM 1483 N N . GLU A 1 187 ? 13.485 -15.147 -10.165 1.00 86.00 187 GLU A N 1
ATOM 1484 C CA . GLU A 1 187 ? 14.323 -16.302 -9.829 1.00 86.00 187 GLU A CA 1
ATOM 1485 C C . GLU A 1 187 ? 14.286 -16.685 -8.349 1.00 86.00 187 GLU A C 1
ATOM 1487 O O . GLU A 1 187 ? 14.432 -17.867 -8.034 1.00 86.00 187 GLU A O 1
ATOM 1492 N N . THR A 1 188 ? 14.042 -15.729 -7.454 1.00 93.19 188 THR A N 1
ATOM 1493 C CA . THR A 1 188 ? 14.173 -15.924 -6.003 1.00 93.19 188 THR A CA 1
ATOM 1494 C C . THR A 1 188 ? 12.853 -15.838 -5.256 1.00 93.19 188 THR A C 1
ATOM 1496 O O . THR A 1 188 ? 12.705 -16.519 -4.245 1.00 93.19 188 THR A O 1
ATOM 1499 N N . PHE A 1 189 ? 11.905 -15.054 -5.765 1.00 94.00 189 PHE A N 1
ATOM 1500 C CA . PHE A 1 189 ? 10.600 -14.855 -5.157 1.00 94.00 189 PHE A CA 1
ATOM 1501 C C . PHE A 1 189 ? 9.662 -16.039 -5.415 1.00 94.00 189 PHE A C 1
ATOM 1503 O O . PHE A 1 189 ? 9.448 -16.441 -6.564 1.00 94.00 189 PHE A O 1
ATOM 1510 N N . GLU A 1 190 ? 9.037 -16.551 -4.352 1.00 91.62 190 GLU A N 1
ATOM 1511 C CA . GLU A 1 190 ? 8.045 -17.628 -4.429 1.00 91.62 190 GLU A CA 1
ATOM 1512 C C . GLU A 1 190 ? 6.769 -17.289 -3.647 1.00 91.62 190 GLU A C 1
ATOM 1514 O O . GLU A 1 190 ? 6.674 -17.452 -2.430 1.00 91.62 190 GLU A O 1
ATOM 1519 N N . SER A 1 191 ? 5.727 -16.887 -4.371 1.00 90.88 191 SER A N 1
ATOM 1520 C CA . SER A 1 191 ? 4.386 -16.733 -3.815 1.00 90.88 191 SER A CA 1
ATOM 1521 C C . SER A 1 191 ? 3.771 -18.103 -3.483 1.00 90.88 191 SER A C 1
ATOM 1523 O O . SER A 1 191 ? 3.768 -19.006 -4.330 1.00 90.88 191 SER A O 1
ATOM 1525 N N . PRO A 1 192 ? 3.130 -18.273 -2.310 1.00 89.12 192 PRO A N 1
ATOM 1526 C CA . PRO A 1 192 ? 2.329 -19.466 -2.024 1.00 89.12 192 PRO A CA 1
ATOM 1527 C C . PRO A 1 192 ? 1.048 -19.525 -2.876 1.00 89.12 192 PRO A C 1
ATOM 1529 O O . PRO A 1 192 ? 0.410 -20.575 -2.979 1.00 89.12 192 PRO A O 1
ATOM 1532 N N . TYR A 1 193 ? 0.666 -18.410 -3.502 1.00 89.38 193 TYR A N 1
ATOM 1533 C CA . TYR A 1 193 ? -0.491 -18.303 -4.381 1.00 89.38 193 TYR A CA 1
ATOM 1534 C C . TYR A 1 193 ? -0.056 -18.330 -5.842 1.00 89.38 193 TYR A C 1
ATOM 1536 O O . TYR A 1 193 ? 0.786 -17.540 -6.269 1.00 89.38 193 TYR A O 1
ATOM 1544 N N . ARG A 1 194 ? -0.683 -19.211 -6.627 1.00 92.00 194 ARG A N 1
ATOM 1545 C CA . ARG A 1 194 ? -0.475 -19.268 -8.075 1.00 92.00 194 ARG A CA 1
ATOM 1546 C C . ARG A 1 194 ? -1.381 -18.263 -8.770 1.00 92.00 194 ARG A C 1
ATOM 1548 O O . ARG A 1 194 ? -2.594 -18.461 -8.833 1.00 92.00 194 ARG A O 1
ATOM 1555 N N . ARG A 1 195 ? -0.784 -17.207 -9.303 1.00 88.25 195 ARG A N 1
ATOM 1556 C CA . ARG A 1 195 ? -1.422 -16.215 -10.156 1.00 88.25 195 ARG A CA 1
ATOM 1557 C C . ARG A 1 195 ? -0.398 -15.691 -11.153 1.00 88.25 195 ARG A C 1
ATOM 1559 O O . ARG A 1 195 ? 0.605 -15.101 -10.769 1.00 88.25 195 ARG A O 1
ATOM 1566 N N . ARG A 1 196 ? -0.687 -15.860 -12.441 1.00 88.75 196 ARG A N 1
ATOM 1567 C CA . ARG A 1 196 ? 0.102 -15.224 -13.494 1.00 88.75 196 ARG A CA 1
ATOM 1568 C C . ARG A 1 196 ? -0.086 -13.710 -13.435 1.00 88.75 196 ARG A C 1
ATOM 1570 O O . ARG A 1 196 ? -1.225 -13.246 -13.369 1.00 88.75 196 ARG A O 1
ATOM 1577 N N . LEU A 1 197 ? 1.016 -12.966 -13.492 1.00 91.19 197 LEU A N 1
ATOM 1578 C CA . LEU A 1 197 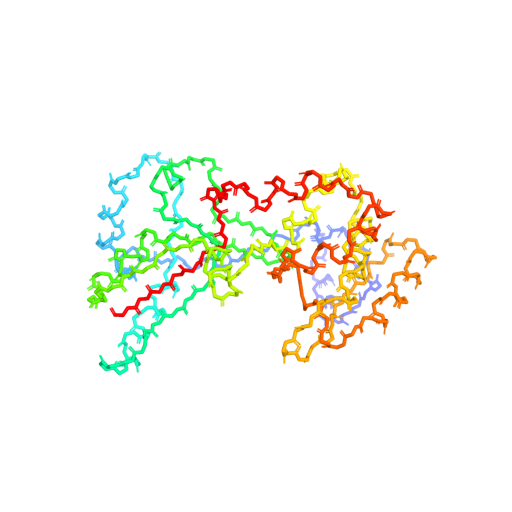? 0.984 -11.511 -13.586 1.00 91.19 197 LEU A CA 1
ATOM 1579 C C . LEU A 1 197 ? 0.307 -11.086 -14.897 1.00 91.19 197 LEU A C 1
ATOM 1581 O O . LEU A 1 197 ? 0.749 -11.443 -15.991 1.00 91.19 197 LEU A O 1
ATOM 1585 N N . GLU A 1 198 ? -0.755 -10.296 -14.781 1.00 89.38 198 GLU A N 1
ATOM 1586 C CA . GLU A 1 198 ? -1.399 -9.636 -15.914 1.00 89.38 198 GLU A CA 1
ATOM 1587 C C . GLU A 1 198 ? -0.802 -8.236 -16.068 1.00 89.38 198 GLU A C 1
ATOM 1589 O O . GLU A 1 198 ? -1.108 -7.336 -15.291 1.00 89.38 198 GLU A O 1
ATOM 1594 N N . PHE A 1 199 ? 0.064 -8.056 -17.068 1.00 90.88 199 PHE A N 1
ATOM 1595 C CA . PHE A 1 199 ? 0.741 -6.783 -17.321 1.00 90.88 199 PHE A CA 1
ATOM 1596 C C . PHE A 1 199 ? 0.428 -6.274 -18.740 1.00 90.88 199 PHE A C 1
ATOM 1598 O O . PHE A 1 199 ? 1.028 -6.750 -19.713 1.00 90.88 199 PHE A O 1
ATOM 1605 N N . PRO A 1 200 ? -0.542 -5.356 -18.911 1.00 88.81 200 PRO A N 1
ATOM 1606 C CA . PRO A 1 200 ? -0.918 -4.854 -20.227 1.00 88.81 200 PRO A CA 1
ATOM 1607 C C . PRO A 1 200 ? 0.151 -3.901 -20.775 1.00 88.81 200 PRO A C 1
ATOM 1609 O O . PRO A 1 200 ? 0.396 -2.841 -20.216 1.00 88.81 200 PRO A O 1
ATOM 1612 N N . LEU A 1 201 ? 0.757 -4.252 -21.911 1.00 90.38 201 LEU A N 1
ATOM 1613 C CA . LEU A 1 201 ? 1.745 -3.392 -22.573 1.00 90.38 201 LEU A CA 1
ATOM 1614 C C . LEU A 1 201 ? 1.061 -2.300 -23.404 1.00 90.38 201 LEU A C 1
ATOM 1616 O O . LEU A 1 201 ? 0.251 -2.607 -24.291 1.00 90.38 201 LEU A O 1
ATOM 1620 N N . GLY A 1 202 ? 1.429 -1.044 -23.140 1.00 85.00 202 GLY A N 1
ATOM 1621 C CA . GLY A 1 202 ? 0.886 0.142 -23.801 1.00 85.00 202 GLY A CA 1
ATOM 1622 C C . GLY A 1 202 ? 1.070 0.152 -25.323 1.00 85.00 202 GLY A C 1
ATOM 1623 O O . GLY A 1 202 ? 2.057 -0.340 -25.868 1.00 85.00 202 GLY A O 1
ATOM 1624 N N . ALA A 1 203 ? 0.105 0.737 -26.041 1.00 84.88 203 ALA A N 1
ATOM 1625 C CA . ALA A 1 203 ? 0.147 0.841 -27.505 1.00 84.88 203 ALA A CA 1
ATOM 1626 C C . ALA A 1 203 ? 1.149 1.891 -28.022 1.00 84.88 203 ALA A C 1
ATOM 1628 O O . ALA A 1 203 ? 1.542 1.837 -29.183 1.00 84.88 203 ALA A O 1
ATOM 1629 N N . ASN A 1 204 ? 1.549 2.834 -27.168 1.00 85.62 204 ASN A N 1
ATOM 1630 C CA . ASN A 1 204 ? 2.547 3.872 -27.437 1.00 85.62 204 ASN A CA 1
ATOM 1631 C C . ASN A 1 204 ? 4.000 3.374 -27.309 1.00 85.62 204 ASN A C 1
ATOM 1633 O O . ASN A 1 204 ? 4.925 4.130 -27.593 1.00 85.62 204 ASN A O 1
ATOM 1637 N N . MET A 1 205 ? 4.202 2.130 -26.873 1.00 92.94 205 MET A N 1
ATOM 1638 C CA . MET A 1 205 ? 5.515 1.511 -26.732 1.00 92.94 205 MET A CA 1
ATOM 1639 C C . MET A 1 205 ? 6.117 1.166 -28.109 1.00 92.94 205 MET A C 1
ATOM 1641 O O . MET A 1 205 ? 5.389 0.646 -28.964 1.00 92.94 205 MET A O 1
ATOM 1645 N N . PRO A 1 206 ? 7.428 1.391 -28.335 1.00 94.69 206 PRO A N 1
ATOM 1646 C CA . PRO A 1 206 ? 8.098 0.965 -29.563 1.00 94.69 206 PRO A CA 1
ATOM 1647 C C . PRO A 1 206 ? 7.899 -0.541 -29.833 1.00 94.69 206 PRO A C 1
ATOM 1649 O O . PRO A 1 206 ? 7.967 -1.324 -28.883 1.00 94.69 206 PRO A O 1
ATOM 1652 N N . PRO A 1 207 ? 7.674 -0.982 -31.090 1.00 94.19 207 PRO A N 1
ATOM 1653 C CA . PRO A 1 207 ? 7.366 -2.384 -31.395 1.00 94.19 207 PRO A CA 1
ATOM 1654 C C . PRO A 1 207 ? 8.388 -3.394 -30.854 1.00 94.19 207 PRO A C 1
ATOM 1656 O O . PRO A 1 207 ? 7.990 -4.367 -30.216 1.00 94.19 207 PRO A O 1
ATOM 1659 N N . ASP A 1 208 ? 9.682 -3.121 -31.029 1.00 94.50 208 ASP A N 1
ATOM 1660 C CA . ASP A 1 208 ? 10.767 -4.007 -30.585 1.00 94.50 208 ASP A CA 1
ATOM 1661 C C . ASP A 1 208 ? 10.831 -4.111 -29.048 1.00 94.50 208 ASP A C 1
ATOM 1663 O O . ASP A 1 208 ? 11.042 -5.186 -28.479 1.00 94.50 208 ASP A O 1
ATOM 1667 N N . GLU A 1 209 ? 10.580 -2.997 -28.352 1.00 95.00 209 GLU A N 1
ATOM 1668 C CA . GLU A 1 209 ? 10.486 -2.962 -26.888 1.00 95.00 209 GLU A CA 1
ATOM 1669 C C . GLU A 1 209 ? 9.251 -3.730 -26.410 1.00 95.00 209 GLU A C 1
ATOM 1671 O O . GLU A 1 209 ? 9.333 -4.529 -25.478 1.00 95.00 209 GLU A O 1
ATOM 1676 N N . ARG A 1 210 ? 8.114 -3.571 -27.094 1.00 95.12 210 ARG A N 1
ATOM 1677 C CA . ARG A 1 210 ? 6.877 -4.291 -26.780 1.00 95.12 210 ARG A CA 1
ATOM 1678 C C . ARG A 1 210 ? 7.021 -5.795 -26.963 1.00 95.12 210 ARG A C 1
ATOM 1680 O O . ARG A 1 210 ? 6.509 -6.558 -26.143 1.00 95.12 210 ARG A O 1
ATOM 1687 N N . GLU A 1 211 ? 7.710 -6.237 -28.009 1.00 95.19 211 GLU A N 1
ATOM 1688 C CA . GLU A 1 211 ? 8.011 -7.653 -28.209 1.00 95.19 211 GLU A CA 1
ATOM 1689 C C . GLU A 1 211 ? 8.915 -8.189 -27.092 1.00 95.19 211 GLU A C 1
ATOM 1691 O O . GLU A 1 211 ? 8.599 -9.219 -26.485 1.00 95.19 211 GLU A O 1
ATOM 1696 N N . THR A 1 212 ? 9.977 -7.447 -26.768 1.00 95.62 212 THR A N 1
ATOM 1697 C CA . THR A 1 212 ? 10.934 -7.791 -25.708 1.00 95.62 212 THR A CA 1
ATOM 1698 C C . THR A 1 212 ? 10.249 -7.914 -24.347 1.00 95.62 212 THR A C 1
ATOM 1700 O O . THR A 1 212 ? 10.359 -8.947 -23.683 1.00 95.62 212 THR A O 1
ATOM 1703 N N . LEU A 1 213 ? 9.485 -6.900 -23.933 1.00 95.75 213 LEU A N 1
ATOM 1704 C CA . LEU A 1 213 ? 8.747 -6.915 -22.668 1.00 95.75 213 LEU A CA 1
ATOM 1705 C C . LEU A 1 213 ? 7.645 -7.977 -22.666 1.00 95.75 213 LEU A C 1
ATOM 1707 O O . LEU A 1 213 ? 7.432 -8.650 -21.659 1.00 95.75 213 LEU A O 1
ATOM 1711 N N . GLY A 1 214 ? 6.998 -8.214 -23.809 1.00 95.69 214 GLY A N 1
ATOM 1712 C CA . GLY A 1 214 ? 6.023 -9.290 -23.957 1.00 95.69 214 GLY A CA 1
ATOM 1713 C C . GLY A 1 214 ? 6.636 -10.675 -23.750 1.00 95.69 214 GLY A C 1
ATOM 1714 O O . GLY A 1 214 ? 5.986 -11.553 -23.179 1.00 95.69 214 GLY A O 1
ATOM 1715 N N . ALA A 1 215 ? 7.882 -10.887 -24.182 1.00 95.88 215 ALA A N 1
ATOM 1716 C CA . ALA A 1 215 ? 8.610 -12.124 -23.918 1.00 95.88 215 ALA A CA 1
ATOM 1717 C C . ALA A 1 215 ? 8.930 -12.292 -22.426 1.00 95.88 215 ALA A C 1
ATOM 1719 O O . ALA A 1 215 ? 8.766 -13.395 -21.909 1.00 95.88 215 ALA A O 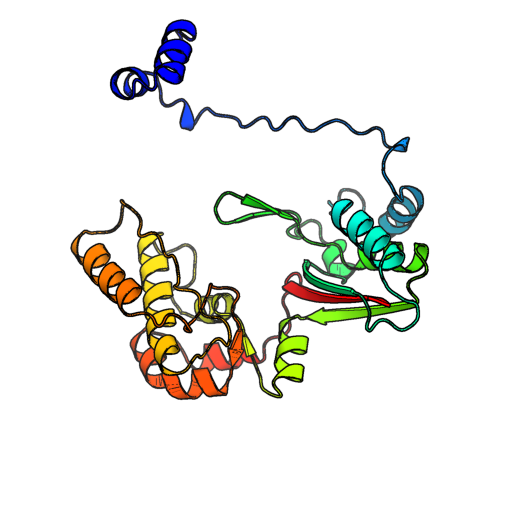1
ATOM 1720 N N . ILE A 1 216 ? 9.295 -11.206 -21.732 1.00 95.94 216 ILE A N 1
ATOM 1721 C CA . ILE A 1 216 ? 9.492 -11.216 -20.275 1.00 95.94 216 ILE A CA 1
ATOM 1722 C C . ILE A 1 216 ? 8.204 -11.645 -19.572 1.00 95.94 216 ILE A C 1
ATOM 1724 O O . ILE A 1 216 ? 8.229 -12.631 -18.844 1.00 95.94 216 ILE A O 1
ATOM 1728 N N . VAL A 1 217 ? 7.074 -10.980 -19.846 1.00 95.12 217 VAL A N 1
ATOM 1729 C CA . VAL A 1 217 ? 5.774 -11.292 -19.218 1.00 95.12 217 VAL A CA 1
ATOM 1730 C C . VAL A 1 217 ? 5.389 -12.762 -19.412 1.00 95.12 217 VAL A C 1
ATOM 1732 O O . VAL A 1 217 ? 4.920 -13.406 -18.478 1.00 95.12 217 VAL A O 1
ATOM 1735 N N . ARG A 1 218 ? 5.621 -13.328 -20.605 1.00 94.75 218 ARG A N 1
ATOM 1736 C CA . ARG A 1 218 ? 5.336 -14.748 -20.888 1.00 94.75 218 ARG A CA 1
ATOM 1737 C C . ARG A 1 218 ? 6.248 -15.726 -20.140 1.00 94.75 218 ARG A C 1
ATOM 1739 O O . ARG A 1 218 ? 5.846 -16.873 -19.964 1.00 94.75 218 ARG A O 1
ATOM 1746 N N . ALA A 1 219 ? 7.451 -15.302 -19.761 1.00 95.12 219 ALA A N 1
ATOM 1747 C CA . ALA A 1 219 ? 8.439 -16.123 -19.063 1.00 95.12 219 ALA A CA 1
ATOM 1748 C C . ALA A 1 219 ? 8.322 -16.054 -17.529 1.00 95.12 219 ALA A C 1
ATOM 1750 O O . ALA A 1 219 ? 8.958 -16.852 -16.841 1.00 95.12 219 ALA A O 1
ATOM 1751 N N . LEU A 1 220 ? 7.528 -15.122 -16.987 1.00 95.31 220 LEU A N 1
ATOM 1752 C CA . LEU A 1 220 ? 7.306 -15.014 -15.546 1.00 95.31 220 LEU A CA 1
ATOM 1753 C C . LEU A 1 220 ? 6.624 -16.270 -14.996 1.00 95.31 220 LEU A C 1
ATOM 1755 O O . LEU A 1 220 ? 5.747 -16.860 -15.635 1.00 95.31 220 LEU A O 1
ATOM 1759 N N . LYS A 1 221 ? 7.037 -16.677 -13.794 1.00 94.75 221 LYS A N 1
ATOM 1760 C CA . LYS A 1 221 ? 6.482 -17.846 -13.112 1.00 94.75 221 LYS A CA 1
ATOM 1761 C C . LYS A 1 221 ? 5.056 -17.538 -12.650 1.00 94.75 221 LYS A C 1
ATOM 1763 O O . LYS A 1 221 ? 4.755 -16.430 -12.214 1.00 94.75 221 LYS A O 1
ATOM 1768 N N . ASP A 1 222 ? 4.189 -18.550 -12.654 1.00 93.88 222 ASP A N 1
ATOM 1769 C CA . ASP A 1 222 ? 2.818 -18.411 -12.138 1.00 93.88 222 ASP A CA 1
ATOM 1770 C C . ASP A 1 222 ? 2.780 -18.214 -10.609 1.00 93.88 222 ASP A C 1
ATOM 1772 O O . ASP A 1 222 ? 1.734 -17.894 -10.061 1.00 93.88 222 ASP A O 1
ATOM 1776 N N . ASN A 1 223 ? 3.891 -18.433 -9.907 1.00 94.06 223 ASN A N 1
ATOM 1777 C CA . ASN A 1 223 ? 4.074 -18.150 -8.483 1.00 94.06 223 ASN A CA 1
ATOM 1778 C C . ASN A 1 223 ? 5.142 -17.067 -8.236 1.00 94.06 223 ASN A C 1
ATOM 1780 O O . ASN A 1 223 ? 5.723 -17.029 -7.157 1.00 94.06 223 ASN A O 1
ATOM 1784 N N . GLY A 1 224 ? 5.425 -16.222 -9.233 1.00 93.50 224 GLY A N 1
ATOM 1785 C CA . GLY A 1 224 ? 6.298 -15.058 -9.082 1.00 93.50 224 GLY A CA 1
ATOM 1786 C C . GLY A 1 224 ? 5.588 -13.879 -8.406 1.00 93.50 224 GLY A C 1
ATOM 1787 O O . GLY A 1 224 ? 4.560 -14.045 -7.745 1.00 93.50 224 GLY A O 1
ATOM 1788 N N . ILE A 1 225 ? 6.134 -12.674 -8.587 1.00 93.56 225 ILE A N 1
ATOM 1789 C CA . ILE A 1 225 ? 5.558 -11.446 -8.025 1.00 93.56 225 ILE A CA 1
ATOM 1790 C C . ILE A 1 225 ? 4.144 -11.203 -8.589 1.00 93.56 225 ILE A C 1
ATOM 1792 O O . ILE A 1 225 ? 3.989 -11.113 -9.811 1.00 93.56 225 ILE A O 1
ATOM 1796 N N . PRO A 1 226 ? 3.115 -11.070 -7.728 1.00 89.69 226 PRO A N 1
ATOM 1797 C CA . PRO A 1 226 ? 1.730 -10.929 -8.172 1.00 89.69 226 PRO A CA 1
ATOM 1798 C C . PRO A 1 226 ? 1.353 -9.502 -8.595 1.00 89.69 226 PRO A C 1
ATOM 1800 O O . PRO A 1 226 ? 0.474 -9.343 -9.441 1.00 89.69 226 PRO A O 1
ATOM 1803 N N . ASP A 1 227 ? 1.976 -8.483 -7.998 1.00 87.31 227 ASP A N 1
ATOM 1804 C CA . ASP A 1 227 ? 1.747 -7.057 -8.247 1.00 87.31 227 ASP A CA 1
ATOM 1805 C C . ASP A 1 227 ? 2.860 -6.207 -7.598 1.00 87.31 227 ASP A C 1
ATOM 1807 O O . ASP A 1 227 ? 3.794 -6.729 -6.987 1.00 87.31 227 ASP A O 1
ATOM 1811 N N . THR A 1 228 ? 2.772 -4.883 -7.732 1.00 84.25 228 THR A N 1
ATOM 1812 C CA . THR A 1 228 ? 3.770 -3.949 -7.196 1.00 84.25 228 THR A CA 1
ATOM 1813 C C . THR A 1 228 ? 3.664 -3.699 -5.689 1.00 84.25 228 THR A C 1
ATOM 1815 O O . THR A 1 228 ? 4.588 -3.120 -5.123 1.00 84.25 228 THR A O 1
ATOM 1818 N N . VAL A 1 229 ? 2.594 -4.137 -5.015 1.00 85.81 229 VAL A N 1
ATOM 1819 C CA . VAL A 1 229 ? 2.464 -4.017 -3.549 1.00 85.81 229 VAL A CA 1
ATOM 1820 C C . VAL A 1 229 ? 2.972 -5.258 -2.809 1.00 85.81 229 VAL A C 1
ATOM 1822 O O . VAL A 1 229 ? 2.979 -5.284 -1.578 1.00 85.81 229 VAL A O 1
ATOM 1825 N N . ALA A 1 230 ? 3.436 -6.276 -3.537 1.00 91.31 230 ALA A N 1
ATOM 1826 C CA . ALA A 1 230 ? 4.107 -7.433 -2.965 1.00 91.31 230 ALA A CA 1
ATOM 1827 C C . ALA A 1 230 ? 5.365 -7.030 -2.178 1.00 91.31 230 ALA A C 1
ATOM 1829 O O . ALA A 1 230 ? 6.156 -6.198 -2.626 1.00 91.31 230 ALA A O 1
ATOM 1830 N N . TYR A 1 231 ? 5.553 -7.661 -1.018 1.00 93.19 231 TYR A N 1
ATOM 1831 C CA . TYR A 1 231 ? 6.756 -7.518 -0.200 1.00 93.19 231 TYR A CA 1
ATOM 1832 C C . TYR A 1 231 ? 7.836 -8.486 -0.656 1.00 93.19 231 TYR A C 1
ATOM 1834 O O . TYR A 1 231 ? 7.557 -9.666 -0.834 1.00 93.19 231 TYR A O 1
ATOM 1842 N N . VAL A 1 232 ? 9.059 -7.984 -0.772 1.00 95.12 232 VAL A N 1
ATOM 1843 C CA . VAL A 1 232 ? 10.277 -8.743 -1.048 1.00 95.12 232 VAL A CA 1
ATOM 1844 C C . VAL A 1 232 ? 11.146 -8.716 0.204 1.00 95.12 232 VAL A C 1
ATOM 1846 O O . VAL A 1 232 ? 11.272 -7.674 0.853 1.00 95.12 232 VAL A O 1
ATOM 1849 N N . THR A 1 233 ? 11.722 -9.859 0.554 1.00 95.12 233 THR A N 1
ATOM 1850 C CA . THR A 1 233 ? 12.615 -10.007 1.710 1.00 95.12 233 THR A CA 1
ATOM 1851 C C . THR A 1 233 ? 14.036 -9.538 1.407 1.00 95.12 233 THR A C 1
ATOM 1853 O O . THR A 1 233 ? 14.494 -9.561 0.261 1.00 95.12 233 THR A O 1
ATOM 1856 N N . GLU A 1 234 ? 14.767 -9.153 2.451 1.00 94.88 234 GLU A N 1
ATOM 1857 C CA . GLU A 1 234 ? 16.192 -8.823 2.359 1.00 94.88 234 GLU A CA 1
ATOM 1858 C C . GLU A 1 234 ? 17.012 -9.974 1.746 1.00 94.88 234 GLU A C 1
ATOM 1860 O O . GLU A 1 234 ? 17.879 -9.745 0.901 1.00 94.88 234 GLU A O 1
ATOM 1865 N N . GLU A 1 235 ? 16.703 -11.228 2.089 1.00 95.00 235 GLU A N 1
ATOM 1866 C CA . GLU A 1 235 ? 17.387 -12.401 1.542 1.00 95.00 235 GLU A CA 1
ATOM 1867 C C . GLU A 1 235 ? 17.104 -12.624 0.051 1.00 95.00 235 GLU A C 1
ATOM 1869 O O . GLU A 1 235 ? 18.002 -13.039 -0.688 1.00 95.00 235 GLU A O 1
ATOM 1874 N N . GLU A 1 236 ? 15.874 -12.374 -0.407 1.00 95.69 236 GLU A N 1
ATOM 1875 C CA . GLU A 1 236 ? 15.524 -12.443 -1.830 1.00 95.69 236 GLU A CA 1
ATOM 1876 C C . GLU A 1 236 ? 16.261 -11.367 -2.629 1.00 95.69 236 GLU A C 1
ATOM 1878 O O . GLU A 1 236 ? 16.791 -11.680 -3.698 1.00 95.69 236 GLU A O 1
ATOM 1883 N N . LEU A 1 237 ? 16.359 -10.143 -2.093 1.00 95.62 237 LEU A N 1
ATOM 1884 C CA . LEU A 1 237 ? 17.105 -9.036 -2.702 1.00 95.62 237 LEU A CA 1
ATOM 1885 C C . LEU A 1 237 ? 18.603 -9.320 -2.772 1.00 95.62 237 LEU A C 1
ATOM 1887 O O . LEU A 1 237 ? 19.212 -9.143 -3.826 1.00 95.62 237 LEU A O 1
ATOM 1891 N N . ALA A 1 238 ? 19.193 -9.823 -1.686 1.00 95.06 238 ALA A N 1
ATOM 1892 C CA . ALA A 1 238 ? 20.613 -10.161 -1.641 1.00 95.06 238 ALA A CA 1
ATOM 1893 C C . ALA A 1 238 ? 20.994 -11.205 -2.706 1.00 95.06 238 ALA A C 1
ATOM 1895 O O . ALA A 1 238 ? 22.083 -11.158 -3.278 1.00 95.06 238 ALA A O 1
ATOM 1896 N N . ARG A 1 239 ? 20.089 -12.143 -3.016 1.00 96.56 239 ARG A N 1
ATOM 1897 C CA . ARG A 1 239 ? 20.313 -13.169 -4.047 1.00 96.56 239 ARG A CA 1
ATOM 1898 C C . ARG A 1 239 ? 20.268 -12.626 -5.475 1.00 96.56 239 ARG A C 1
ATOM 1900 O O . ARG A 1 239 ? 20.930 -13.205 -6.331 1.00 96.56 239 ARG A O 1
ATOM 1907 N N . VAL A 1 240 ? 19.527 -11.545 -5.725 1.00 96.31 240 VAL A N 1
ATOM 1908 C CA . VAL A 1 240 ? 19.399 -10.914 -7.056 1.00 96.31 240 VAL A CA 1
ATOM 1909 C C . VAL A 1 240 ? 20.188 -9.611 -7.175 1.00 96.31 240 VAL A C 1
ATOM 1911 O O . VAL A 1 240 ? 20.028 -8.886 -8.152 1.00 96.31 240 VAL A O 1
ATOM 1914 N N . GLN A 1 241 ? 21.049 -9.299 -6.200 1.00 95.88 241 GLN A N 1
ATOM 1915 C CA . GLN A 1 241 ? 21.774 -8.028 -6.125 1.00 95.88 241 GLN A CA 1
ATOM 1916 C C . GLN A 1 241 ? 22.473 -7.677 -7.446 1.00 95.88 241 GLN A C 1
ATOM 1918 O O . GLN A 1 241 ? 22.327 -6.564 -7.938 1.00 95.88 241 GLN A O 1
ATOM 1923 N N . LYS A 1 242 ? 23.175 -8.643 -8.050 1.00 96.56 242 LYS A N 1
ATOM 1924 C CA . LYS A 1 242 ? 23.887 -8.437 -9.320 1.00 96.56 242 LYS A CA 1
ATOM 1925 C C . LYS A 1 242 ? 22.944 -8.091 -10.469 1.00 96.56 242 LYS A C 1
ATOM 1927 O O . LYS A 1 242 ? 23.237 -7.192 -11.245 1.00 96.56 242 LYS A O 1
ATOM 1932 N N . ASP A 1 243 ? 21.805 -8.775 -10.554 1.00 96.81 243 ASP A N 1
ATOM 1933 C CA . ASP A 1 243 ? 20.810 -8.513 -11.594 1.00 96.81 243 ASP A CA 1
ATOM 1934 C C . ASP A 1 243 ? 20.186 -7.117 -11.411 1.00 96.81 243 ASP A C 1
ATOM 1936 O O . ASP A 1 243 ? 19.917 -6.422 -12.389 1.00 96.81 243 ASP A O 1
ATOM 1940 N N . LEU A 1 244 ? 19.991 -6.673 -10.162 1.00 97.00 244 LEU A N 1
ATOM 1941 C CA . LEU A 1 244 ? 19.523 -5.318 -9.854 1.00 97.00 244 LEU A CA 1
ATOM 1942 C C . LEU A 1 244 ? 20.580 -4.253 -10.202 1.00 97.00 244 LEU A C 1
ATOM 1944 O O . LEU A 1 244 ? 20.243 -3.243 -10.822 1.00 97.00 244 LEU A O 1
ATOM 1948 N N . GLU A 1 245 ? 21.855 -4.480 -9.883 1.00 97.19 245 GLU A N 1
ATOM 1949 C CA . GLU A 1 245 ? 22.966 -3.599 -10.284 1.00 97.19 245 GLU A CA 1
ATOM 1950 C C . GLU A 1 245 ? 23.055 -3.472 -11.816 1.00 97.19 245 GLU A C 1
ATOM 1952 O O . GLU A 1 245 ? 23.197 -2.368 -12.341 1.00 97.19 245 GLU A O 1
ATOM 1957 N N . GLU A 1 246 ? 22.890 -4.576 -12.555 1.00 97.19 246 GLU A N 1
ATOM 1958 C CA . GLU A 1 246 ? 22.852 -4.580 -14.026 1.00 97.19 246 GLU A CA 1
ATOM 1959 C C . GLU A 1 246 ? 21.663 -3.794 -14.606 1.00 97.19 246 GLU A C 1
ATOM 1961 O O . GLU A 1 246 ? 21.749 -3.252 -15.713 1.00 97.19 246 GLU A O 1
ATOM 1966 N N . ILE A 1 247 ? 20.549 -3.711 -13.872 1.00 96.06 247 ILE A N 1
ATOM 1967 C CA . ILE A 1 247 ? 19.391 -2.884 -14.239 1.00 96.06 247 ILE A CA 1
ATOM 1968 C C . ILE A 1 247 ? 19.656 -1.394 -13.966 1.00 96.06 247 ILE A C 1
ATOM 1970 O O . ILE A 1 247 ? 19.079 -0.556 -14.662 1.00 96.06 247 ILE A O 1
ATOM 1974 N N . GLY A 1 248 ? 20.566 -1.073 -13.041 1.00 96.31 248 GLY A N 1
ATOM 1975 C CA . GLY A 1 248 ? 20.955 0.294 -12.682 1.00 96.31 248 GLY A CA 1
ATOM 1976 C C . GLY A 1 248 ? 20.588 0.710 -11.256 1.00 96.31 248 GLY A C 1
ATOM 1977 O O . GLY A 1 248 ? 20.648 1.900 -10.945 1.00 96.31 248 GLY A O 1
ATOM 1978 N N . TYR A 1 249 ? 20.202 -0.235 -10.394 1.00 97.25 249 TYR A N 1
ATOM 1979 C CA . TYR A 1 249 ? 19.959 0.050 -8.982 1.00 97.25 249 TYR A CA 1
ATOM 1980 C C . TYR A 1 249 ? 21.253 0.358 -8.226 1.00 97.25 249 TYR A C 1
ATOM 1982 O O . TYR A 1 249 ? 22.292 -0.256 -8.465 1.00 97.25 249 TYR A O 1
ATOM 1990 N N . ASP A 1 250 ? 21.150 1.271 -7.262 1.00 95.56 250 ASP A N 1
ATOM 1991 C CA . ASP A 1 250 ? 22.169 1.502 -6.244 1.00 95.56 250 ASP A CA 1
ATOM 1992 C C . ASP A 1 250 ? 21.827 0.680 -4.993 1.00 95.56 250 ASP A C 1
ATOM 1994 O O . ASP A 1 250 ? 20.770 0.857 -4.383 1.00 95.56 250 ASP A O 1
ATOM 1998 N N . ILE A 1 251 ? 22.710 -0.244 -4.616 1.00 94.44 251 ILE A N 1
ATOM 1999 C CA . ILE A 1 251 ? 22.483 -1.152 -3.487 1.00 94.44 251 ILE A CA 1
ATOM 2000 C C . ILE A 1 251 ? 22.475 -0.405 -2.156 1.00 94.44 251 ILE A C 1
ATOM 2002 O O . ILE A 1 251 ? 21.687 -0.759 -1.275 1.00 94.44 251 ILE A O 1
ATOM 2006 N N . ASP A 1 252 ? 23.270 0.657 -2.026 1.00 94.06 252 ASP A N 1
ATOM 2007 C CA . ASP A 1 252 ? 23.270 1.475 -0.815 1.00 94.06 252 ASP A CA 1
ATOM 2008 C C . ASP A 1 252 ? 21.911 2.178 -0.664 1.00 94.06 252 ASP A C 1
ATOM 2010 O O . ASP A 1 252 ? 21.343 2.212 0.430 1.00 94.06 252 ASP A O 1
ATOM 2014 N N . ALA A 1 253 ? 21.316 2.640 -1.772 1.00 94.50 253 ALA A N 1
ATOM 2015 C CA . ALA A 1 253 ? 19.973 3.219 -1.775 1.00 94.50 253 ALA A CA 1
ATOM 2016 C C . ALA A 1 253 ? 18.890 2.196 -1.382 1.00 94.50 253 ALA A C 1
ATOM 2018 O O . ALA A 1 253 ? 17.982 2.531 -0.616 1.00 94.50 253 ALA A O 1
ATOM 2019 N N . ILE A 1 254 ? 18.998 0.942 -1.840 1.00 94.88 254 ILE A N 1
ATOM 2020 C CA . ILE A 1 254 ? 18.089 -0.144 -1.429 1.00 94.88 254 ILE A CA 1
ATOM 2021 C C . ILE A 1 254 ? 18.205 -0.406 0.079 1.00 94.88 254 ILE A C 1
ATOM 2023 O O . ILE A 1 254 ? 17.190 -0.473 0.775 1.00 94.88 254 ILE A O 1
ATOM 2027 N N . GLN A 1 255 ? 19.425 -0.514 0.611 1.00 92.62 255 GLN A N 1
ATOM 2028 C CA . GLN A 1 255 ? 19.657 -0.741 2.043 1.00 92.62 255 GLN A CA 1
ATOM 2029 C C . GLN A 1 255 ? 19.146 0.418 2.907 1.00 92.62 255 GLN A C 1
ATOM 2031 O O . GLN A 1 255 ? 18.530 0.202 3.957 1.00 92.62 255 GLN A O 1
ATOM 2036 N N . MET A 1 256 ? 19.343 1.655 2.449 1.00 92.12 256 MET A N 1
ATOM 2037 C CA . MET A 1 256 ? 18.775 2.834 3.096 1.00 92.12 256 MET A CA 1
ATOM 2038 C C . MET A 1 256 ? 17.244 2.786 3.103 1.00 92.12 256 MET A C 1
ATOM 2040 O O . MET A 1 256 ? 16.641 3.049 4.139 1.00 92.12 256 MET A O 1
ATOM 2044 N N . ALA A 1 257 ? 16.603 2.405 1.995 1.00 90.50 257 ALA A N 1
ATOM 2045 C CA . ALA A 1 257 ? 15.145 2.309 1.922 1.00 90.50 257 ALA A CA 1
ATOM 2046 C C . ALA A 1 257 ? 14.570 1.231 2.858 1.00 90.50 257 ALA A C 1
ATOM 2048 O O . ALA A 1 257 ? 13.549 1.465 3.501 1.00 90.50 257 ALA A O 1
ATOM 2049 N N . MET A 1 258 ? 15.251 0.088 3.009 1.00 88.06 258 MET A N 1
ATOM 2050 C CA . MET A 1 258 ? 14.834 -0.970 3.944 1.00 88.06 258 MET A CA 1
ATOM 2051 C C . MET A 1 258 ? 14.855 -0.522 5.412 1.00 88.06 258 MET A C 1
ATOM 2053 O O . MET A 1 258 ? 14.084 -1.026 6.225 1.00 88.06 258 MET A O 1
ATOM 2057 N N . THR A 1 259 ? 15.726 0.430 5.756 1.00 85.25 259 THR A N 1
ATOM 2058 C CA . THR A 1 259 ? 15.893 0.939 7.129 1.00 85.25 259 THR A CA 1
ATOM 2059 C C . THR A 1 259 ? 15.255 2.309 7.352 1.00 85.25 259 THR A C 1
ATOM 2061 O O . THR A 1 259 ? 15.207 2.790 8.487 1.00 85.25 259 THR A O 1
ATOM 2064 N N . ALA A 1 260 ? 14.736 2.935 6.292 1.00 85.12 260 ALA A N 1
ATOM 2065 C CA . ALA A 1 260 ? 14.083 4.231 6.361 1.00 85.12 260 ALA A CA 1
ATOM 2066 C C . ALA A 1 260 ? 12.879 4.176 7.315 1.00 85.12 260 ALA A C 1
ATOM 2068 O O . ALA A 1 260 ? 12.220 3.137 7.414 1.00 85.12 260 ALA A O 1
ATOM 2069 N N . PRO A 1 261 ? 12.556 5.263 8.031 1.00 80.88 261 PRO A N 1
ATOM 2070 C CA . PRO A 1 261 ? 11.317 5.331 8.795 1.00 80.88 261 PRO A CA 1
ATOM 2071 C C . PRO A 1 261 ? 10.093 5.240 7.863 1.00 80.88 261 PRO A C 1
ATOM 2073 O O . PRO A 1 261 ? 10.212 5.564 6.679 1.00 80.88 261 PRO A O 1
ATOM 2076 N N . PRO A 1 262 ? 8.925 4.814 8.380 1.00 77.50 262 PRO A N 1
ATOM 2077 C CA . PRO A 1 262 ? 7.695 4.770 7.600 1.00 77.50 262 PRO A CA 1
ATOM 2078 C C . PRO A 1 262 ? 7.338 6.153 7.041 1.00 77.50 262 PRO A C 1
ATOM 2080 O O . PRO A 1 262 ? 7.604 7.178 7.680 1.00 77.50 262 PRO A O 1
ATOM 2083 N N . SER A 1 263 ? 6.699 6.184 5.875 1.00 82.31 263 SER A N 1
ATOM 2084 C CA . SER A 1 263 ? 6.129 7.418 5.334 1.00 82.31 263 SER A CA 1
ATOM 2085 C C . SER A 1 263 ? 4.984 7.919 6.228 1.00 82.31 263 SER A C 1
ATOM 2087 O O . SER A 1 263 ? 4.281 7.112 6.839 1.00 82.31 263 SER A O 1
ATOM 2089 N N . PRO A 1 264 ? 4.727 9.243 6.286 1.00 84.81 264 PRO A N 1
ATOM 2090 C CA . PRO A 1 264 ? 3.624 9.806 7.076 1.00 84.81 264 PRO A CA 1
ATOM 2091 C C . PRO A 1 264 ? 2.250 9.195 6.757 1.00 84.81 264 PRO A C 1
ATOM 2093 O O . PRO A 1 264 ? 1.392 9.080 7.635 1.00 84.81 264 PRO A O 1
ATOM 2096 N N . VAL A 1 265 ? 2.061 8.808 5.492 1.00 88.38 265 VAL A N 1
ATOM 2097 C CA . VAL A 1 265 ? 0.934 8.025 4.985 1.00 88.38 265 VAL A CA 1
ATOM 2098 C C . VAL A 1 265 ? 1.510 6.784 4.320 1.00 88.38 265 VAL A C 1
ATOM 2100 O O . VAL A 1 265 ? 2.287 6.901 3.375 1.00 88.38 265 VAL A O 1
ATOM 2103 N N . GLU A 1 266 ? 1.131 5.605 4.801 1.00 88.44 266 GLU A N 1
ATOM 2104 C CA . GLU A 1 266 ? 1.662 4.334 4.302 1.00 88.44 266 GLU A CA 1
ATOM 2105 C C . GLU A 1 266 ? 0.623 3.217 4.449 1.00 88.44 266 GLU A C 1
ATOM 2107 O O . GLU A 1 266 ? -0.401 3.376 5.120 1.00 88.44 266 GLU A O 1
ATOM 2112 N N . TYR A 1 267 ? 0.872 2.070 3.821 1.00 90.75 267 TYR A N 1
ATOM 2113 C CA . TYR A 1 267 ? 0.123 0.849 4.086 1.00 90.75 267 TYR A CA 1
ATOM 2114 C C . TYR A 1 267 ? 0.312 0.410 5.536 1.00 90.75 267 TYR A C 1
ATOM 2116 O O . TYR A 1 267 ? 1.427 0.164 6.000 1.00 90.75 267 TYR A O 1
ATOM 2124 N N . CYS A 1 268 ? -0.797 0.295 6.254 1.00 93.06 268 CYS A N 1
ATOM 2125 C CA . CYS A 1 268 ? -0.816 -0.011 7.673 1.00 93.06 268 CYS A CA 1
ATOM 2126 C C . CYS A 1 268 ? -1.681 -1.232 7.954 1.00 93.06 268 CYS A C 1
ATOM 2128 O O . CYS A 1 268 ? -2.733 -1.426 7.345 1.00 93.06 268 CYS A O 1
ATOM 2130 N N . HIS A 1 269 ? -1.256 -2.019 8.933 1.00 94.75 269 HIS A N 1
ATOM 2131 C CA . HIS A 1 269 ? -2.052 -3.068 9.540 1.00 94.75 269 HIS A CA 1
ATOM 2132 C C . HIS A 1 269 ? -2.889 -2.473 10.676 1.00 94.75 269 HIS A C 1
ATOM 2134 O O . HIS A 1 269 ? -2.355 -1.989 11.675 1.00 94.75 269 HIS A O 1
ATOM 2140 N N . PHE A 1 270 ? -4.210 -2.543 10.535 1.00 95.25 270 PHE A N 1
ATOM 2141 C CA . PHE A 1 270 ? -5.154 -2.285 11.613 1.00 95.25 270 PHE A CA 1
ATOM 2142 C C . PHE A 1 270 ? -5.758 -3.603 12.085 1.00 95.25 270 PHE A C 1
ATOM 2144 O O . PHE A 1 270 ? -6.342 -4.343 11.293 1.00 95.25 270 PHE A O 1
ATOM 2151 N N . ALA A 1 271 ? -5.697 -3.868 13.386 1.00 94.44 271 ALA A N 1
ATOM 2152 C CA . ALA A 1 271 ? -6.381 -4.999 13.998 1.00 94.44 271 ALA A CA 1
ATOM 2153 C C . ALA A 1 271 ? -7.262 -4.555 15.160 1.00 94.44 271 ALA A C 1
ATOM 2155 O O . ALA A 1 271 ? -6.905 -3.639 15.899 1.00 94.44 271 ALA A O 1
ATOM 2156 N N . CYS A 1 272 ? -8.397 -5.230 15.355 1.00 92.31 272 CYS A N 1
ATOM 2157 C CA . CYS A 1 272 ? -9.251 -5.010 16.515 1.00 92.31 272 CYS A CA 1
ATOM 2158 C C . CYS A 1 272 ? -9.897 -6.285 17.080 1.00 92.31 272 CYS A C 1
ATOM 2160 O O . CYS A 1 272 ? -10.196 -7.223 16.336 1.00 92.31 272 CYS A O 1
ATOM 2162 N N . ARG A 1 273 ? -10.165 -6.295 18.393 1.00 87.94 273 ARG A N 1
ATOM 2163 C CA . ARG A 1 273 ? -10.884 -7.357 19.126 1.00 87.94 273 ARG A CA 1
ATOM 2164 C C . ARG A 1 273 ? -11.940 -6.796 20.066 1.00 87.94 273 ARG A C 1
ATOM 2166 O O . ARG A 1 273 ? -11.653 -5.766 20.722 1.00 87.94 273 ARG A O 1
#

Foldseek 3Di:
DVCVVQLVVCVVVVVPVSNVPDDPCVVVDDPPDPPPDDDLVRQPPSVLVVVVCVLADPPQDADDPSVLLVVLLVQVVPADPPRPFDKDKDWAAQDSVLSNDSPRQQWDQDPNDIDGHDNVVSSVSSNVVSVFDDKDKDFVQVVVCVVVVFFKDFLQLQLCQFPPPDPPDDPQVSVVLSLLSQLLLLVQAFAPDFAQADDDHDPPDDPVSSVVSVVSSVPRGSGGDRDRRDMDGPVSCVVSVVSCVVSRGDVVSVVCSSVPDDDNIHIMMITTD

pLDDT: mean 89.2, std 9.94, range [45.59, 97.25]